Protein AF-U6DN35-F1 (afdb_monomer_lite)

Sequence (230 aa):
GGARPASRRTLPAIRAGEYEALPEKLKQAEWAPDFGPSSFVPSWGATVTGARKFLIAFNINLLSTKEQAHRIALNIREQGRGKDKPGRLKKVQGIGWYLDEKNVAQVSTNLLDFEVTALHTVYEEACREAQELSLPVVGSQLVGLVPLKALLDAAAFYCEKENLFLLEEEHRVRLVVSRLGLDSLSPFNPKERIIEYLVPEGGPGQSLADKPLRAFVREVGARSAAPRRS

Organism: Neovison vison (NCBI:txid452646)

Secondary structure (DSSP, 8-state):
--PPPGGGS-HHHHTTTTTTTHHHHTTSGGG--SSS-S---TTT--------PPPEEEEEEESS-HHHHHHHHHHHSTTTTBTTB--S-TTEEEEEEEEGGGTEEEEEEEES-TTTS-HHHHHHHHHHHHHHTTPPEEEEEEES-B-HHHHHHHHHHHHHHTT----SHHHHHHHHHHHHTTTSSS---HHHHBHHHHS-S--SS--GGGS-HHHHHHHHHTT-------

pLDDT: mean 85.94, std 13.95, range [31.55, 97.62]

Radius of gyration: 23.51 Å; chains: 1; bounding box: 69×40×63 Å

Structure (mmCIF, N/CA/C/O backbone):
data_AF-U6DN35-F1
#
_entry.id   AF-U6DN35-F1
#
loop_
_atom_site.group_PDB
_atom_site.id
_atom_site.type_symbol
_atom_site.label_atom_id
_atom_site.label_alt_id
_atom_site.label_comp_id
_atom_site.label_asym_id
_atom_site.label_entity_id
_atom_site.label_seq_id
_atom_site.pdbx_PDB_ins_code
_atom_site.Cartn_x
_atom_site.Cartn_y
_atom_site.Cartn_z
_atom_site.occupancy
_atom_site.B_iso_or_equiv
_atom_site.auth_seq_id
_atom_site.auth_comp_id
_atom_site.auth_asym_id
_atom_site.auth_atom_id
_atom_site.pdbx_PDB_model_num
ATOM 1 N N . GLY A 1 1 ? 20.019 -19.714 -24.680 1.00 31.55 1 GLY A N 1
ATOM 2 C CA . GLY A 1 1 ? 19.253 -20.345 -23.59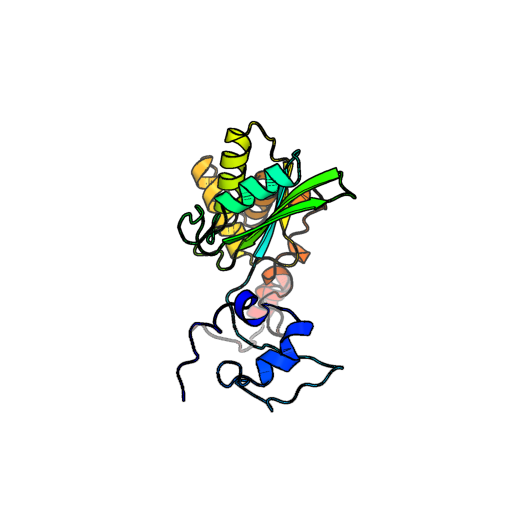3 1.00 31.55 1 GLY A CA 1
ATOM 3 C C . GLY A 1 1 ? 20.165 -20.503 -22.403 1.00 31.55 1 GLY A C 1
ATOM 4 O O . GLY A 1 1 ? 21.149 -21.211 -22.513 1.00 31.55 1 GLY A O 1
ATOM 5 N N . GLY A 1 2 ? 19.888 -19.796 -21.314 1.00 34.91 2 GLY A N 1
ATOM 6 C CA . GLY A 1 2 ? 20.629 -19.900 -20.061 1.00 34.91 2 GLY A CA 1
ATOM 7 C C . GLY A 1 2 ? 19.721 -19.396 -18.951 1.00 34.91 2 GLY A C 1
ATOM 8 O O . GLY A 1 2 ? 19.137 -18.320 -19.081 1.00 34.91 2 GLY A O 1
ATOM 9 N N . ALA A 1 3 ? 19.513 -20.205 -17.915 1.00 40.81 3 ALA A N 1
ATOM 10 C CA . ALA A 1 3 ? 18.733 -19.793 -16.758 1.00 40.81 3 ALA A CA 1
ATOM 11 C C . ALA A 1 3 ? 19.423 -18.580 -16.117 1.00 40.81 3 ALA A C 1
ATOM 13 O O . ALA A 1 3 ? 20.572 -18.673 -15.687 1.00 40.81 3 ALA A O 1
ATOM 14 N N . ARG A 1 4 ? 18.740 -17.429 -16.104 1.00 60.78 4 ARG A N 1
ATOM 15 C CA . ARG A 1 4 ? 19.282 -16.195 -15.523 1.00 60.78 4 ARG A CA 1
ATOM 16 C C . ARG A 1 4 ? 19.531 -16.409 -14.026 1.00 60.78 4 ARG A C 1
ATOM 18 O O . ARG A 1 4 ? 18.657 -16.969 -13.355 1.00 60.78 4 ARG A O 1
ATOM 25 N N . PRO A 1 5 ? 20.678 -15.966 -13.488 1.00 64.44 5 PRO A N 1
ATOM 26 C CA . PRO A 1 5 ? 20.998 -16.172 -12.084 1.00 64.44 5 PRO A CA 1
ATOM 27 C C . PRO A 1 5 ? 19.949 -15.503 -11.188 1.00 64.44 5 PRO A C 1
ATOM 29 O O . PRO A 1 5 ? 19.482 -14.393 -11.458 1.00 64.44 5 PRO A O 1
ATOM 32 N N . ALA A 1 6 ? 19.571 -16.181 -10.098 1.00 64.06 6 ALA A N 1
ATOM 33 C CA . ALA A 1 6 ? 18.541 -15.707 -9.168 1.00 64.06 6 ALA A CA 1
ATOM 34 C C . ALA A 1 6 ? 18.864 -14.323 -8.566 1.00 64.06 6 ALA A C 1
ATOM 36 O O . ALA A 1 6 ? 17.947 -13.587 -8.200 1.00 64.06 6 ALA A O 1
ATOM 37 N N . SER A 1 7 ? 20.147 -13.944 -8.537 1.00 64.75 7 SER A N 1
ATOM 38 C CA . SER A 1 7 ? 20.648 -12.636 -8.098 1.00 64.75 7 SER A CA 1
ATOM 39 C C . SER A 1 7 ? 20.154 -11.454 -8.943 1.00 64.75 7 SER A C 1
ATOM 41 O O . SER A 1 7 ? 20.152 -10.329 -8.450 1.00 64.75 7 SER A O 1
ATOM 43 N N . ARG A 1 8 ? 19.671 -11.683 -10.175 1.00 68.62 8 ARG A N 1
ATOM 44 C CA . ARG A 1 8 ? 19.142 -10.638 -11.077 1.00 68.62 8 ARG A CA 1
ATOM 45 C C . ARG A 1 8 ? 17.612 -10.541 -11.090 1.00 68.62 8 ARG A C 1
ATOM 47 O O . ARG A 1 8 ? 17.039 -9.869 -11.940 1.00 68.62 8 ARG A O 1
ATOM 54 N N . ARG A 1 9 ? 16.915 -11.211 -10.163 1.00 69.50 9 ARG A N 1
ATOM 55 C CA . ARG A 1 9 ? 15.442 -11.141 -10.078 1.00 69.50 9 ARG A CA 1
ATOM 56 C C . ARG A 1 9 ? 14.923 -9.861 -9.430 1.00 69.50 9 ARG A C 1
ATOM 58 O O . ARG A 1 9 ? 13.793 -9.467 -9.706 1.00 69.50 9 ARG A O 1
ATOM 65 N N . THR A 1 10 ? 15.69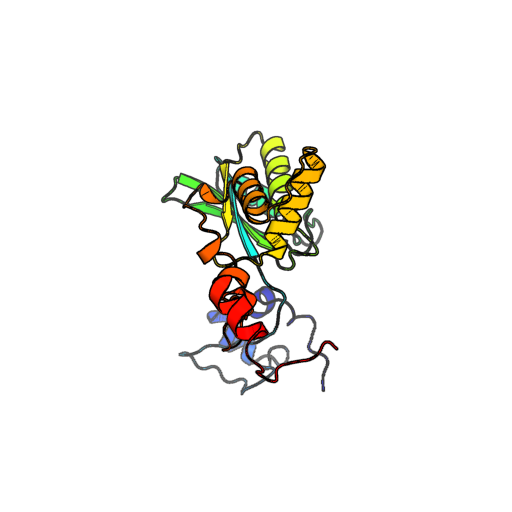8 -9.227 -8.553 1.00 68.88 10 THR A N 1
ATOM 66 C CA . THR A 1 10 ? 15.249 -8.054 -7.796 1.00 68.88 10 THR A CA 1
ATOM 67 C C . THR A 1 10 ? 15.993 -6.804 -8.246 1.00 68.88 10 THR A C 1
ATOM 69 O O . THR A 1 10 ? 17.221 -6.741 -8.233 1.00 68.88 10 THR A O 1
ATOM 72 N N . LEU A 1 11 ? 15.236 -5.769 -8.617 1.00 75.00 11 LEU A N 1
ATOM 73 C CA . LEU A 1 11 ? 15.806 -4.493 -9.047 1.00 75.00 11 LEU A CA 1
ATOM 74 C C . LEU A 1 11 ? 16.727 -3.857 -7.982 1.00 75.00 11 LEU A C 1
ATOM 76 O O . LEU A 1 11 ? 17.785 -3.365 -8.367 1.00 75.00 11 LEU A O 1
ATOM 80 N N . PRO A 1 12 ? 16.419 -3.915 -6.666 1.00 75.31 12 PRO A N 1
ATOM 81 C CA . PRO A 1 12 ? 17.347 -3.441 -5.639 1.00 75.31 12 PRO A CA 1
ATOM 82 C C . PRO A 1 12 ? 18.696 -4.171 -5.627 1.00 75.31 12 PRO A C 1
ATOM 84 O O . PRO A 1 12 ? 19.716 -3.533 -5.398 1.00 75.31 12 PRO A O 1
ATOM 87 N N . ALA A 1 13 ? 18.732 -5.480 -5.911 1.00 77.06 13 ALA A N 1
ATOM 88 C CA . ALA A 1 13 ? 19.995 -6.217 -5.976 1.00 77.06 13 ALA A CA 1
ATOM 89 C C . ALA A 1 13 ? 20.843 -5.767 -7.174 1.00 77.06 13 ALA A C 1
ATOM 91 O O . ALA A 1 13 ? 22.052 -5.586 -7.043 1.00 77.06 13 ALA A O 1
ATOM 92 N N . ILE A 1 14 ? 20.208 -5.508 -8.322 1.00 77.69 14 ILE A N 1
ATOM 93 C CA . ILE A 1 14 ? 20.898 -4.996 -9.515 1.00 77.69 14 ILE A CA 1
ATOM 94 C C . ILE A 1 14 ? 21.432 -3.576 -9.266 1.00 77.69 14 ILE A C 1
ATOM 96 O O . ILE A 1 14 ? 22.582 -3.284 -9.598 1.00 77.69 14 ILE A O 1
ATOM 100 N N . ARG A 1 15 ? 20.626 -2.719 -8.623 1.00 81.50 15 ARG A N 1
ATOM 101 C CA . ARG A 1 15 ? 20.937 -1.306 -8.332 1.00 81.50 15 ARG A CA 1
ATOM 102 C C . ARG A 1 15 ? 21.866 -1.084 -7.135 1.00 81.50 15 ARG A C 1
ATOM 104 O O . ARG A 1 15 ? 22.181 0.062 -6.834 1.00 81.50 15 ARG A O 1
ATOM 111 N N . ALA A 1 16 ? 22.301 -2.135 -6.442 1.00 77.44 16 ALA A N 1
ATOM 112 C CA . ALA A 1 16 ? 23.188 -1.989 -5.293 1.00 77.44 16 ALA A CA 1
ATOM 113 C C . ALA A 1 16 ? 24.504 -1.296 -5.697 1.00 77.44 16 ALA A C 1
ATOM 115 O O . ALA A 1 16 ? 25.206 -1.790 -6.588 1.00 77.44 16 ALA A O 1
ATOM 116 N N . GLY A 1 17 ? 24.807 -0.175 -5.033 1.00 74.50 17 GLY A N 1
ATOM 117 C CA . GLY A 1 17 ? 25.965 0.681 -5.315 1.00 74.50 17 GLY A CA 1
ATOM 118 C C . GLY A 1 17 ? 25.755 1.730 -6.416 1.00 74.50 17 GLY A C 1
ATOM 119 O O . GLY A 1 17 ? 26.715 2.398 -6.778 1.00 74.50 17 GLY A O 1
ATOM 120 N N . GLU A 1 18 ? 24.529 1.854 -6.937 1.00 84.12 18 GLU A N 1
ATOM 121 C CA . GLU A 1 18 ? 24.097 2.857 -7.922 1.00 84.12 18 GLU A CA 1
ATOM 122 C C . GLU A 1 18 ? 25.080 3.062 -9.092 1.00 84.12 18 GLU A C 1
ATOM 124 O O . GLU A 1 18 ? 25.538 2.077 -9.676 1.00 84.12 18 GLU A O 1
ATOM 129 N N . TYR A 1 19 ? 25.331 4.306 -9.506 1.00 80.12 19 TYR A N 1
ATOM 130 C CA . TYR A 1 19 ? 26.162 4.635 -10.666 1.00 80.12 19 TYR A CA 1
ATOM 131 C C . TYR A 1 19 ? 27.650 4.396 -10.374 1.00 80.12 19 TYR A C 1
ATOM 133 O O . TYR A 1 19 ? 28.389 3.894 -11.221 1.00 80.12 19 TYR A O 1
ATOM 141 N N . GLU A 1 20 ? 28.070 4.692 -9.148 1.00 83.50 20 GLU A N 1
ATOM 142 C CA . GLU A 1 20 ? 29.450 4.664 -8.675 1.00 83.50 20 GLU A CA 1
ATOM 143 C C . GLU A 1 20 ? 30.037 3.251 -8.686 1.00 83.50 20 GLU A C 1
ATOM 145 O O . GLU A 1 20 ? 31.230 3.075 -8.922 1.00 83.50 20 GLU A O 1
ATOM 150 N N . ALA A 1 21 ? 29.205 2.230 -8.470 1.00 83.06 21 ALA A N 1
ATOM 151 C CA . ALA A 1 21 ? 29.649 0.842 -8.494 1.00 83.06 21 ALA A CA 1
ATOM 152 C C . ALA A 1 21 ? 29.722 0.240 -9.909 1.00 83.06 21 ALA A C 1
ATOM 154 O O . ALA A 1 21 ? 30.287 -0.843 -10.073 1.00 83.06 21 ALA A O 1
ATOM 155 N N . LEU A 1 22 ? 29.175 0.895 -10.942 1.00 81.62 22 LEU A N 1
ATOM 156 C CA . LEU A 1 22 ? 29.130 0.343 -12.305 1.00 81.62 22 LEU A CA 1
ATOM 157 C C . LEU A 1 22 ? 30.511 0.060 -12.924 1.00 81.62 22 LEU A C 1
ATOM 159 O O . LEU A 1 22 ? 30.651 -1.017 -13.511 1.00 81.62 22 LEU A O 1
ATOM 163 N N . PRO A 1 23 ? 31.534 0.934 -12.803 1.00 84.94 23 PRO A N 1
ATOM 164 C CA . PRO A 1 23 ? 32.843 0.690 -13.412 1.00 84.94 23 PRO A CA 1
ATOM 165 C C . PRO A 1 23 ? 33.528 -0.578 -12.897 1.00 84.94 23 PRO A C 1
ATOM 167 O O . PRO A 1 23 ? 34.171 -1.283 -13.671 1.00 84.94 23 PRO A O 1
ATOM 170 N N . GLU A 1 24 ? 33.377 -0.882 -11.605 1.00 85.12 24 GLU A N 1
ATOM 171 C CA . GLU A 1 24 ? 33.960 -2.080 -10.992 1.00 85.12 24 GLU A CA 1
ATOM 172 C C . GLU A 1 24 ? 33.087 -3.317 -11.213 1.00 85.12 24 GLU A C 1
ATOM 174 O O . GLU A 1 24 ? 33.607 -4.383 -11.544 1.00 85.12 24 GLU A O 1
ATOM 179 N N . LYS A 1 25 ? 31.756 -3.180 -11.130 1.00 83.88 25 LYS A N 1
ATOM 180 C CA . LYS A 1 25 ? 30.830 -4.292 -11.390 1.00 83.88 25 LYS A CA 1
ATOM 181 C C . LYS A 1 25 ? 30.977 -4.809 -12.820 1.00 83.88 25 LYS A C 1
ATOM 183 O O . LYS A 1 25 ? 31.092 -6.010 -13.010 1.00 83.88 25 LYS A O 1
ATOM 188 N N . LEU A 1 26 ? 31.066 -3.940 -13.830 1.00 84.69 26 LEU A N 1
ATOM 189 C CA . LEU A 1 26 ? 31.164 -4.369 -15.236 1.00 84.69 26 LEU A CA 1
ATOM 190 C C . LEU A 1 26 ? 32.456 -5.138 -15.579 1.00 84.69 26 LEU A C 1
ATOM 192 O O . LEU A 1 26 ? 32.488 -5.830 -16.596 1.00 84.69 26 LEU A O 1
ATOM 196 N N . LYS A 1 27 ? 33.497 -5.067 -14.735 1.00 85.12 27 LYS A N 1
ATOM 197 C CA . LYS A 1 27 ? 34.732 -5.861 -14.883 1.00 85.12 27 LYS A CA 1
ATOM 198 C C . LYS A 1 27 ? 34.583 -7.302 -14.381 1.00 85.12 27 LYS A C 1
ATOM 200 O O . LYS A 1 27 ? 35.408 -8.151 -14.708 1.00 85.12 27 LYS A O 1
ATOM 205 N N . GLN A 1 28 ? 33.565 -7.586 -13.569 1.00 84.56 28 GLN A N 1
ATOM 206 C CA . GLN A 1 28 ? 33.357 -8.892 -12.948 1.00 84.56 28 GLN A CA 1
ATOM 207 C C . GLN A 1 28 ? 32.500 -9.791 -13.848 1.00 84.56 28 GLN A C 1
ATOM 209 O O . GLN A 1 28 ? 31.422 -9.398 -14.294 1.00 84.56 28 GLN A O 1
ATOM 214 N N . ALA A 1 29 ? 32.934 -11.038 -14.069 1.00 81.88 29 ALA A N 1
ATOM 215 C CA . ALA A 1 29 ? 32.218 -11.996 -14.921 1.00 81.88 29 ALA A CA 1
ATOM 216 C C . ALA A 1 29 ? 30.775 -12.271 -14.444 1.00 81.88 29 ALA A C 1
ATOM 218 O O . ALA A 1 29 ? 29.876 -12.476 -15.256 1.00 81.88 29 ALA A O 1
ATOM 219 N N . GLU A 1 30 ? 30.529 -12.211 -13.132 1.00 82.25 30 GLU A N 1
ATOM 220 C CA . GLU A 1 30 ? 29.194 -12.371 -12.533 1.00 82.25 30 GLU A CA 1
ATOM 221 C C . GLU A 1 30 ? 28.214 -11.225 -12.864 1.00 82.25 30 GLU A C 1
ATOM 223 O O . GLU A 1 30 ? 26.992 -11.414 -12.854 1.00 82.25 30 GLU A O 1
ATOM 228 N N . TRP A 1 31 ? 28.732 -10.050 -13.223 1.00 81.12 31 TRP A N 1
ATOM 229 C CA . TRP A 1 31 ? 27.971 -8.844 -13.562 1.00 81.12 31 TRP A CA 1
ATOM 230 C C . TRP A 1 31 ? 27.993 -8.523 -15.059 1.00 81.12 31 TRP A C 1
ATOM 232 O O . TRP A 1 31 ? 27.475 -7.483 -15.464 1.00 81.12 31 TRP A O 1
ATOM 242 N N . ALA A 1 32 ? 28.511 -9.434 -15.892 1.00 84.00 32 ALA A N 1
ATOM 243 C CA . ALA A 1 32 ? 28.454 -9.309 -17.344 1.00 84.00 32 ALA A CA 1
ATOM 244 C C . ALA A 1 32 ? 27.001 -9.047 -17.807 1.00 84.00 32 ALA A C 1
ATOM 246 O O . ALA A 1 32 ? 26.105 -9.819 -17.430 1.00 84.00 32 ALA A O 1
ATOM 247 N N . PRO A 1 33 ? 26.724 -7.974 -18.571 1.00 84.94 33 PRO A N 1
ATOM 248 C CA . PRO A 1 33 ? 25.368 -7.643 -19.002 1.00 84.94 33 PRO A CA 1
ATOM 249 C C . PRO A 1 33 ? 24.707 -8.794 -19.765 1.00 84.94 33 PRO A C 1
ATOM 251 O O . PRO A 1 33 ? 25.355 -9.480 -20.549 1.00 84.94 33 PRO A O 1
ATOM 254 N N . ASP A 1 34 ? 23.401 -8.997 -19.564 1.00 83.94 34 ASP A N 1
ATOM 255 C CA . ASP A 1 34 ? 22.640 -9.970 -20.366 1.00 83.94 34 ASP A CA 1
ATOM 256 C C . ASP A 1 34 ? 22.564 -9.548 -21.847 1.00 83.94 34 ASP A C 1
ATOM 258 O O . ASP A 1 34 ? 22.459 -10.393 -22.733 1.00 83.94 34 ASP A O 1
ATOM 262 N N . PHE A 1 35 ? 22.621 -8.236 -22.104 1.00 83.81 35 PHE A N 1
ATOM 263 C CA . PHE A 1 35 ? 22.661 -7.629 -23.430 1.00 83.81 35 PHE A CA 1
ATOM 264 C C . PHE A 1 35 ? 23.583 -6.409 -23.430 1.00 83.81 35 PHE A C 1
ATOM 266 O O . PHE A 1 35 ? 23.616 -5.650 -22.462 1.00 83.81 35 PHE A O 1
ATOM 273 N N . GLY A 1 36 ? 24.260 -6.193 -24.558 1.00 85.62 36 GLY A N 1
ATOM 274 C CA . GLY A 1 36 ? 25.191 -5.083 -24.748 1.00 85.62 36 GLY A CA 1
ATOM 275 C C . GLY A 1 36 ? 26.615 -5.379 -24.255 1.00 85.62 36 GLY A C 1
ATOM 276 O O . GLY A 1 36 ? 26.856 -6.401 -23.610 1.00 85.62 36 GLY A O 1
ATOM 277 N N . PRO A 1 37 ? 27.581 -4.511 -24.600 1.00 86.38 37 PRO A N 1
ATOM 278 C CA . PRO A 1 37 ? 28.970 -4.663 -24.181 1.00 86.38 37 PRO A CA 1
ATOM 279 C C . PRO A 1 37 ? 29.141 -4.382 -22.682 1.00 86.38 37 PRO A C 1
ATOM 281 O O . PRO A 1 37 ? 28.460 -3.531 -22.114 1.00 86.38 37 PRO A O 1
ATOM 284 N N . SER A 1 38 ? 30.125 -5.021 -22.046 1.00 85.88 38 SER A N 1
ATOM 285 C CA . SER A 1 38 ? 30.541 -4.740 -20.661 1.00 85.88 38 SER A CA 1
ATOM 286 C C . SER A 1 38 ? 31.404 -3.471 -20.536 1.00 85.88 38 SER A C 1
ATOM 288 O O . SER A 1 38 ? 32.293 -3.391 -19.691 1.00 85.88 38 SER A O 1
ATOM 290 N N . SER A 1 39 ? 31.182 -2.483 -21.406 1.00 85.62 39 SER A N 1
ATOM 291 C CA . SER A 1 39 ? 31.905 -1.211 -21.418 1.00 85.62 39 SER A CA 1
ATOM 292 C C . SER A 1 39 ? 31.137 -0.155 -20.635 1.00 85.62 39 SER A C 1
ATOM 294 O O . SER A 1 39 ? 29.958 0.080 -20.900 1.00 85.62 39 SER A O 1
ATOM 296 N N . PHE A 1 40 ? 31.811 0.527 -19.716 1.00 86.50 40 PHE A N 1
ATOM 297 C CA . PHE A 1 40 ? 31.220 1.639 -18.985 1.00 86.50 40 PHE A CA 1
ATOM 298 C C . PHE A 1 40 ? 31.176 2.911 -19.842 1.00 86.50 40 PHE A C 1
ATOM 300 O O . PHE A 1 40 ? 32.197 3.333 -20.385 1.00 86.50 40 PHE A O 1
ATOM 307 N N . VAL A 1 41 ? 30.001 3.539 -19.924 1.00 88.69 41 VAL A N 1
ATOM 308 C CA . VAL A 1 41 ? 29.798 4.836 -20.583 1.00 88.69 41 VAL A CA 1
ATOM 309 C C . VAL A 1 41 ? 29.416 5.861 -19.510 1.00 88.69 41 VAL A C 1
ATOM 311 O O . VAL A 1 41 ? 28.291 5.794 -19.008 1.00 88.69 41 VAL A O 1
ATOM 314 N N . PRO A 1 42 ? 30.302 6.815 -19.152 1.00 85.19 42 PRO A N 1
ATOM 315 C CA . PRO A 1 42 ? 30.060 7.741 -18.041 1.00 85.19 42 PRO A CA 1
ATOM 316 C C . PRO A 1 42 ? 28.776 8.571 -18.179 1.00 85.19 42 PRO A C 1
ATOM 318 O O . PRO A 1 42 ? 28.082 8.831 -17.208 1.00 85.19 42 PRO A O 1
ATOM 321 N N . SER A 1 43 ? 28.402 8.961 -19.397 1.00 88.25 43 SER A N 1
ATOM 322 C CA . SER A 1 43 ? 27.182 9.745 -19.623 1.00 88.25 43 SER A CA 1
ATOM 323 C C . SER A 1 43 ? 25.877 8.942 -19.510 1.00 88.25 43 SER A C 1
ATOM 325 O O . SER A 1 43 ? 24.813 9.553 -19.482 1.00 88.25 43 SER A O 1
ATOM 327 N N . TRP A 1 44 ? 25.929 7.603 -19.469 1.00 83.38 44 TRP A N 1
ATOM 328 C CA . TRP A 1 44 ? 24.744 6.735 -19.582 1.00 83.38 44 TRP A CA 1
ATOM 329 C C . TRP A 1 44 ? 24.575 5.751 -18.417 1.00 83.38 44 TRP A C 1
ATOM 331 O O . TRP A 1 44 ? 23.453 5.444 -18.015 1.00 83.38 44 TRP A O 1
ATOM 341 N N . GLY A 1 45 ? 25.674 5.226 -17.870 1.00 86.62 45 GLY A N 1
ATOM 342 C CA . GLY A 1 45 ? 25.627 4.158 -16.874 1.00 86.62 45 GLY A CA 1
ATOM 343 C C . GLY A 1 45 ? 25.124 2.841 -17.474 1.00 86.62 45 GLY A C 1
ATOM 344 O O . GLY A 1 45 ? 25.692 2.340 -18.443 1.00 86.62 45 GLY A O 1
ATOM 345 N N . ALA A 1 46 ? 24.072 2.261 -16.891 1.00 83.81 46 ALA A N 1
ATOM 346 C CA . ALA A 1 46 ? 23.490 0.992 -17.326 1.00 83.81 46 ALA A CA 1
ATOM 347 C C . ALA A 1 46 ? 21.957 1.046 -17.332 1.00 83.81 46 ALA A C 1
ATOM 349 O O . ALA A 1 46 ? 21.335 1.666 -16.469 1.00 83.81 46 ALA A O 1
ATOM 350 N N . THR A 1 47 ? 21.338 0.345 -18.283 1.00 83.75 47 THR A N 1
ATOM 351 C CA . THR A 1 47 ? 19.878 0.263 -18.416 1.00 83.75 47 THR A CA 1
ATOM 352 C C . THR A 1 47 ? 19.391 -1.141 -18.073 1.00 83.75 47 THR A C 1
ATOM 354 O O . THR A 1 47 ? 19.940 -2.131 -18.548 1.00 83.75 47 THR A O 1
ATOM 357 N N . VAL A 1 48 ? 18.331 -1.232 -17.267 1.00 82.12 48 VAL A N 1
ATOM 358 C CA . VAL A 1 48 ? 17.693 -2.502 -16.893 1.00 82.12 48 VAL A CA 1
ATOM 359 C C . VAL A 1 48 ? 16.307 -2.564 -17.520 1.00 82.12 48 VAL A C 1
ATOM 361 O O . VAL A 1 48 ? 15.486 -1.677 -17.295 1.00 82.12 48 VAL A O 1
ATOM 364 N N . THR A 1 49 ? 16.028 -3.628 -18.272 1.00 79.19 49 THR A N 1
ATOM 365 C CA . THR A 1 49 ? 14.700 -3.921 -18.826 1.00 79.19 49 THR A CA 1
ATOM 366 C C . THR A 1 49 ? 14.157 -5.224 -18.242 1.00 79.19 49 THR A C 1
ATOM 368 O O . THR A 1 49 ? 14.905 -6.145 -17.911 1.00 79.19 49 THR A O 1
ATOM 371 N N . GLY A 1 50 ? 12.837 -5.313 -18.078 1.00 76.00 50 GLY A N 1
ATOM 372 C CA . GLY A 1 50 ? 12.189 -6.508 -17.549 1.00 76.00 50 GLY A CA 1
ATOM 373 C C . GLY A 1 50 ? 10.671 -6.377 -17.500 1.00 76.00 50 GLY A C 1
ATOM 374 O O . GLY A 1 50 ? 10.133 -5.276 -17.570 1.00 76.00 50 GLY A O 1
ATOM 375 N N . ALA A 1 51 ? 9.992 -7.513 -17.358 1.00 75.06 51 ALA A N 1
ATOM 376 C CA . ALA A 1 51 ? 8.562 -7.575 -17.088 1.00 75.06 51 ALA A CA 1
ATOM 377 C C . ALA A 1 51 ? 8.341 -7.895 -15.606 1.00 75.06 51 ALA A C 1
ATOM 379 O O . ALA A 1 51 ? 9.028 -8.746 -15.035 1.00 75.06 51 ALA A O 1
ATOM 380 N N . ARG A 1 52 ? 7.385 -7.213 -14.980 1.00 78.00 52 ARG A N 1
ATOM 381 C CA . ARG A 1 52 ? 6.973 -7.452 -13.594 1.00 78.00 52 ARG A CA 1
ATOM 382 C C . ARG A 1 52 ? 5.461 -7.318 -13.475 1.00 78.00 52 ARG A C 1
ATOM 384 O O . ARG A 1 52 ? 4.840 -6.676 -14.319 1.00 78.00 52 ARG A O 1
ATOM 391 N N . LYS A 1 53 ? 4.894 -7.890 -12.411 1.00 81.06 53 LYS A N 1
ATOM 392 C CA . LYS A 1 53 ? 3.519 -7.581 -12.010 1.00 81.06 53 LYS A CA 1
ATOM 393 C C . LYS A 1 53 ? 3.376 -6.089 -11.695 1.00 81.06 53 LYS A C 1
ATOM 395 O O . LYS A 1 53 ? 4.367 -5.403 -11.420 1.00 81.06 53 LYS A O 1
ATOM 400 N N . PHE A 1 54 ? 2.139 -5.604 -11.765 1.00 85.88 54 PHE A N 1
ATOM 401 C CA . PHE A 1 54 ? 1.827 -4.214 -11.472 1.00 85.88 54 PHE A CA 1
ATOM 402 C C . PHE A 1 54 ? 2.225 -3.877 -10.031 1.00 85.88 54 PHE A C 1
ATOM 404 O O . PHE A 1 54 ? 1.847 -4.583 -9.098 1.00 85.88 54 PHE A O 1
ATOM 411 N N . LEU A 1 55 ? 3.009 -2.812 -9.866 1.00 90.56 55 LEU A N 1
ATOM 412 C CA . LEU A 1 55 ? 3.471 -2.345 -8.564 1.00 90.56 55 LEU A CA 1
ATOM 413 C C . LEU A 1 55 ? 2.599 -1.176 -8.128 1.00 90.56 55 LEU A C 1
ATOM 415 O O . LEU A 1 55 ? 2.479 -0.205 -8.871 1.00 90.56 55 LEU A O 1
ATOM 419 N N . ILE A 1 56 ? 2.054 -1.249 -6.915 1.00 94.38 56 ILE A N 1
ATOM 420 C CA . ILE A 1 56 ? 1.270 -0.159 -6.328 1.00 94.38 56 ILE A CA 1
ATOM 421 C C . ILE A 1 56 ? 2.106 0.521 -5.246 1.00 94.38 56 ILE A C 1
ATOM 423 O O . ILE A 1 56 ? 2.521 -0.129 -4.284 1.00 94.38 56 ILE A O 1
ATOM 427 N N . ALA A 1 57 ? 2.358 1.818 -5.411 1.00 95.75 57 ALA A N 1
ATOM 428 C CA . ALA A 1 57 ? 3.011 2.641 -4.402 1.00 95.75 57 ALA A CA 1
ATOM 429 C C . ALA A 1 57 ? 1.948 3.213 -3.454 1.00 95.75 57 ALA A C 1
ATOM 431 O O . ALA A 1 57 ? 1.055 3.952 -3.874 1.00 95.75 57 ALA A O 1
ATOM 432 N N . PHE A 1 58 ? 2.034 2.839 -2.182 1.00 96.75 58 PHE A N 1
ATOM 433 C CA . PHE A 1 58 ? 1.028 3.114 -1.166 1.00 96.75 58 PHE A CA 1
ATOM 434 C C . PHE A 1 58 ? 1.690 3.651 0.104 1.00 96.75 58 PHE A C 1
ATOM 436 O O . PHE A 1 58 ? 2.461 2.952 0.764 1.00 96.75 58 PHE A O 1
ATOM 443 N N . ASN A 1 59 ? 1.402 4.906 0.436 1.00 96.75 59 ASN A N 1
ATOM 444 C CA . ASN A 1 59 ? 1.948 5.591 1.601 1.00 96.75 59 ASN A CA 1
ATOM 445 C C . ASN A 1 59 ? 0.873 5.709 2.678 1.00 96.75 59 ASN A C 1
ATOM 447 O O . ASN A 1 59 ? -0.225 6.170 2.394 1.00 96.75 59 ASN A O 1
ATOM 451 N N . ILE A 1 60 ? 1.191 5.332 3.911 1.00 97.62 60 ILE A N 1
ATOM 452 C CA . ILE A 1 60 ? 0.265 5.397 5.047 1.00 97.62 60 ILE A CA 1
ATOM 453 C C . ILE A 1 60 ? 0.723 6.523 5.961 1.00 97.62 60 ILE A C 1
ATOM 455 O O . ILE A 1 60 ? 1.893 6.557 6.349 1.00 97.62 60 ILE A O 1
ATOM 459 N N . ASN A 1 61 ? -0.180 7.444 6.283 1.00 97.19 61 ASN A N 1
ATOM 460 C CA . ASN A 1 61 ? 0.141 8.651 7.033 1.00 97.19 61 ASN A CA 1
ATOM 461 C C . ASN A 1 61 ? 0.014 8.402 8.533 1.00 97.19 61 ASN A C 1
ATOM 463 O O . ASN A 1 61 ? -0.987 7.862 9.001 1.00 97.19 61 ASN A O 1
ATOM 467 N N . LEU A 1 62 ? 1.006 8.851 9.291 1.00 96.44 62 LEU A N 1
ATOM 468 C CA . LEU A 1 62 ? 1.074 8.723 10.740 1.00 96.44 62 LEU A CA 1
ATOM 469 C C . LEU A 1 62 ? 1.401 10.082 11.356 1.00 96.44 62 LEU A C 1
ATOM 471 O O . LEU A 1 62 ? 2.339 10.754 10.918 1.00 96.44 62 LEU A O 1
ATOM 475 N N . LEU A 1 63 ? 0.695 10.460 12.425 1.00 95.38 63 LEU A N 1
ATOM 476 C CA . LEU A 1 63 ? 1.170 11.546 13.292 1.00 95.38 63 LEU A CA 1
ATOM 477 C C . LEU A 1 63 ? 2.187 10.957 14.271 1.00 95.38 63 LEU A C 1
ATOM 479 O O . LEU A 1 63 ? 1.875 10.616 15.410 1.00 95.38 63 LEU A O 1
ATOM 483 N N . SER A 1 64 ? 3.402 10.758 13.774 1.00 94.62 64 SER A N 1
ATOM 484 C CA . SER A 1 64 ? 4.505 10.141 14.506 1.00 94.62 64 SER A CA 1
ATOM 485 C C . SER A 1 64 ? 5.840 10.735 14.069 1.00 94.62 64 SER A C 1
ATOM 487 O O . SER A 1 64 ? 5.897 11.566 13.164 1.00 94.62 64 SER A O 1
ATOM 489 N N . THR A 1 65 ? 6.941 10.272 14.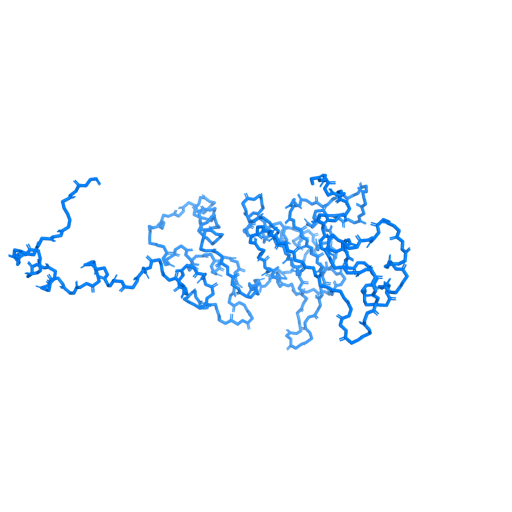659 1.00 95.94 65 THR A N 1
ATOM 490 C CA . THR A 1 65 ? 8.276 10.572 14.128 1.00 95.94 65 THR A CA 1
ATOM 491 C C . THR A 1 65 ? 8.627 9.663 12.948 1.00 95.94 65 THR A C 1
ATOM 493 O O . THR A 1 65 ? 7.998 8.619 12.718 1.00 95.94 65 THR A O 1
ATOM 496 N N . LYS A 1 66 ? 9.681 10.032 12.215 1.00 96.25 66 LYS A N 1
ATOM 497 C CA . LYS A 1 66 ? 10.265 9.220 11.140 1.00 96.25 66 LYS A CA 1
ATOM 498 C C . LYS A 1 66 ? 10.704 7.842 11.633 1.00 96.25 66 LYS A C 1
ATOM 500 O O . LYS A 1 66 ? 10.500 6.846 10.946 1.00 96.25 66 LYS A O 1
ATOM 505 N N . GLU A 1 67 ? 11.308 7.773 12.814 1.00 96.75 67 GLU A N 1
ATOM 506 C CA . GLU A 1 67 ? 11.854 6.550 13.408 1.00 96.75 67 GLU A CA 1
ATOM 507 C C . GLU A 1 67 ? 10.732 5.576 13.761 1.00 96.75 67 GLU A C 1
ATOM 509 O O . GLU A 1 67 ? 10.858 4.373 13.531 1.00 96.75 67 GLU A O 1
ATOM 514 N N . GLN A 1 68 ? 9.614 6.098 14.271 1.00 96.56 68 GLN A N 1
ATOM 515 C CA . GLN A 1 68 ? 8.418 5.317 14.574 1.00 96.56 68 GLN A CA 1
ATOM 516 C C . GLN A 1 68 ? 7.769 4.772 13.299 1.00 96.56 68 GLN A C 1
ATOM 518 O O . GLN A 1 68 ? 7.530 3.567 13.204 1.00 96.56 68 GLN A O 1
ATOM 523 N N . ALA A 1 69 ? 7.587 5.617 12.280 1.00 97.00 69 ALA A N 1
ATOM 524 C CA . ALA A 1 69 ? 7.105 5.171 10.974 1.00 97.00 69 ALA A CA 1
ATOM 525 C C . ALA A 1 69 ? 8.050 4.125 10.360 1.00 97.00 69 ALA A C 1
ATOM 527 O O . ALA A 1 69 ? 7.616 3.091 9.855 1.00 97.00 69 ALA A O 1
ATOM 528 N N . HIS A 1 70 ? 9.365 4.322 10.465 1.00 97.19 70 HIS A N 1
ATOM 529 C CA . HIS A 1 70 ? 10.340 3.366 9.947 1.00 97.19 70 HIS A CA 1
ATOM 530 C C . HIS A 1 70 ? 10.304 2.043 10.712 1.00 97.19 70 HIS A C 1
ATOM 532 O O . HIS A 1 70 ? 10.397 0.976 10.109 1.00 97.19 70 HIS A O 1
ATOM 538 N N . ARG A 1 71 ? 10.094 2.089 12.029 1.00 96.44 71 ARG A N 1
ATOM 539 C CA . ARG A 1 71 ? 9.867 0.906 12.863 1.00 96.44 71 ARG A CA 1
ATOM 540 C C . ARG A 1 71 ? 8.642 0.110 12.406 1.00 96.44 71 ARG A C 1
ATOM 542 O O . ARG A 1 71 ? 8.756 -1.112 12.337 1.00 96.44 71 ARG A O 1
ATOM 549 N N . ILE A 1 72 ? 7.535 0.769 12.067 1.00 96.75 72 ILE A N 1
ATOM 550 C CA . ILE A 1 72 ? 6.334 0.106 11.532 1.00 96.75 72 ILE A CA 1
ATOM 551 C C . ILE A 1 72 ? 6.631 -0.491 10.152 1.00 96.75 72 ILE A C 1
ATOM 553 O O . ILE A 1 72 ? 6.384 -1.674 9.925 1.00 96.75 72 ILE A O 1
ATOM 557 N N . ALA A 1 73 ? 7.268 0.276 9.259 1.00 96.88 73 ALA A N 1
ATOM 558 C CA . ALA A 1 73 ? 7.662 -0.191 7.928 1.00 96.88 73 ALA A CA 1
ATOM 559 C C . ALA A 1 73 ? 8.527 -1.465 7.984 1.00 96.88 73 ALA A C 1
ATOM 561 O O . ALA A 1 73 ? 8.336 -2.392 7.196 1.00 96.88 73 ALA A O 1
ATOM 562 N N . LEU A 1 74 ? 9.461 -1.527 8.939 1.00 96.31 74 LEU A N 1
ATOM 563 C CA . LEU A 1 74 ? 10.307 -2.692 9.192 1.00 96.31 74 LEU A CA 1
ATOM 564 C C . LEU A 1 74 ? 9.519 -3.920 9.654 1.00 96.31 74 LEU A C 1
ATOM 566 O O . LEU A 1 74 ? 9.940 -5.030 9.353 1.00 96.31 74 LEU A O 1
ATOM 570 N N . ASN A 1 75 ? 8.424 -3.744 10.390 1.00 95.88 75 ASN A N 1
ATOM 571 C CA . ASN A 1 75 ? 7.611 -4.854 10.886 1.00 95.88 75 ASN A CA 1
ATOM 572 C C . ASN A 1 75 ? 6.678 -5.406 9.799 1.00 95.88 75 ASN A C 1
ATOM 574 O O . ASN A 1 75 ? 6.464 -6.616 9.731 1.00 95.88 75 ASN A O 1
ATOM 578 N N . ILE A 1 76 ? 6.162 -4.546 8.916 1.00 96.12 76 ILE A N 1
ATOM 579 C CA . ILE A 1 76 ? 5.218 -4.967 7.873 1.00 96.12 76 ILE A CA 1
ATOM 580 C C . ILE A 1 76 ? 5.909 -5.494 6.609 1.00 96.12 76 ILE A C 1
ATOM 582 O O . ILE A 1 76 ? 5.402 -6.428 6.000 1.00 96.12 76 ILE A O 1
ATOM 586 N N . ARG A 1 77 ? 7.063 -4.944 6.201 1.00 95.56 77 ARG A N 1
ATOM 587 C CA . ARG A 1 77 ? 7.714 -5.311 4.928 1.00 95.56 77 ARG A CA 1
ATOM 588 C C . ARG A 1 77 ? 8.283 -6.731 4.952 1.00 95.56 77 ARG A C 1
ATOM 590 O O . ARG A 1 77 ? 8.849 -7.154 5.952 1.00 95.56 77 ARG A O 1
ATOM 597 N N . GLU A 1 78 ? 8.285 -7.417 3.813 1.00 94.88 78 GLU A N 1
ATOM 598 C CA . GLU A 1 78 ? 8.693 -8.826 3.700 1.00 94.88 78 GLU A CA 1
ATOM 599 C C . GLU A 1 78 ? 10.114 -9.087 4.225 1.00 94.88 78 GLU A C 1
ATOM 601 O O . GLU A 1 78 ? 10.346 -10.050 4.954 1.00 94.88 78 GLU A O 1
ATOM 606 N N . GLN A 1 79 ? 11.060 -8.197 3.905 1.00 91.06 79 GLN A N 1
ATOM 607 C CA . GLN A 1 79 ? 12.453 -8.294 4.362 1.00 91.06 79 GLN A CA 1
ATOM 608 C C . GLN A 1 79 ? 12.590 -8.172 5.888 1.00 91.06 79 GLN A C 1
ATOM 610 O O . GLN A 1 79 ? 13.591 -8.598 6.461 1.00 91.06 79 GLN A O 1
ATOM 615 N N . GLY A 1 80 ? 11.611 -7.554 6.543 1.00 93.19 80 GLY A N 1
ATOM 616 C CA . GLY A 1 80 ? 11.638 -7.316 7.970 1.00 93.19 80 GLY A CA 1
ATOM 617 C C . GLY A 1 80 ? 12.799 -6.427 8.420 1.00 93.19 80 GLY A C 1
ATOM 618 O O . GLY A 1 80 ? 13.220 -5.486 7.726 1.00 93.19 80 GLY A O 1
ATOM 619 N N . ARG A 1 81 ? 13.346 -6.772 9.590 1.00 92.94 81 ARG A N 1
ATOM 620 C CA . ARG A 1 81 ? 14.497 -6.110 10.236 1.00 92.94 81 ARG A CA 1
ATOM 621 C C . ARG A 1 81 ? 15.846 -6.731 9.871 1.00 92.94 81 ARG A C 1
ATOM 623 O O . ARG A 1 81 ? 16.877 -6.253 10.328 1.00 92.94 81 ARG A O 1
ATOM 630 N N . GLY A 1 82 ? 15.846 -7.792 9.072 1.00 87.75 82 GLY A N 1
ATOM 631 C CA . GLY A 1 82 ? 17.032 -8.564 8.720 1.00 87.75 82 GLY A CA 1
ATOM 632 C C . GLY A 1 82 ? 16.647 -9.971 8.275 1.00 87.75 82 GLY A C 1
ATOM 633 O O . GLY A 1 82 ? 15.486 -10.358 8.379 1.00 87.75 82 GLY A O 1
ATOM 634 N N . LYS A 1 83 ? 17.626 -10.749 7.797 1.00 85.38 83 LYS A N 1
ATOM 635 C CA . LYS A 1 83 ? 17.386 -12.092 7.236 1.00 85.38 83 LYS A CA 1
ATOM 636 C C . LYS A 1 83 ? 16.685 -13.043 8.217 1.00 85.38 83 LYS A C 1
ATOM 638 O O . LYS A 1 83 ? 15.838 -13.816 7.789 1.00 85.38 83 LYS A O 1
ATOM 643 N N . ASP A 1 84 ? 16.981 -12.921 9.510 1.00 89.81 84 ASP A N 1
ATOM 644 C CA . ASP A 1 84 ? 16.455 -13.813 10.555 1.00 89.81 84 ASP A CA 1
ATOM 645 C C . ASP A 1 84 ? 15.145 -13.317 11.186 1.00 89.81 84 ASP A C 1
ATOM 647 O O . ASP A 1 84 ? 14.552 -13.995 12.022 1.00 89.81 84 ASP A O 1
ATOM 651 N N . LYS A 1 85 ? 14.692 -12.111 10.821 1.00 92.50 85 LYS A N 1
ATOM 652 C CA . LYS A 1 85 ? 13.483 -11.480 11.369 1.00 92.50 85 LYS A CA 1
ATOM 653 C C . LYS A 1 85 ? 12.659 -10.864 10.236 1.00 92.50 85 LYS A C 1
ATOM 655 O O . LYS A 1 85 ? 12.661 -9.633 10.110 1.00 92.50 85 LYS A O 1
ATOM 660 N N . PRO A 1 86 ? 12.006 -11.696 9.398 1.00 93.69 86 PRO A N 1
ATOM 661 C CA . PRO A 1 86 ? 11.132 -11.217 8.333 1.00 93.69 86 PRO A CA 1
ATOM 662 C C . PRO A 1 86 ? 9.923 -10.479 8.914 1.00 93.69 86 PRO A C 1
ATOM 664 O O . PRO A 1 86 ? 9.530 -10.713 10.057 1.00 93.69 86 PRO A O 1
ATOM 667 N N . GLY A 1 87 ? 9.345 -9.579 8.122 1.00 94.00 87 GLY A N 1
ATOM 668 C CA . GLY A 1 87 ? 8.116 -8.893 8.506 1.00 94.00 87 GLY A CA 1
ATOM 669 C C . GLY A 1 87 ? 6.871 -9.722 8.207 1.00 94.00 87 GLY A C 1
ATOM 670 O O . GLY A 1 87 ? 6.947 -10.854 7.715 1.00 94.00 87 GLY A O 1
ATOM 671 N N . ARG A 1 88 ? 5.712 -9.138 8.508 1.00 94.81 88 ARG A N 1
ATOM 672 C CA . ARG A 1 88 ? 4.415 -9.824 8.446 1.00 94.81 88 ARG A CA 1
ATOM 673 C C . ARG A 1 88 ? 3.925 -10.055 7.016 1.00 94.81 88 ARG A C 1
ATOM 675 O O . ARG A 1 88 ? 3.399 -11.124 6.718 1.00 94.81 88 ARG A O 1
ATOM 682 N N . LEU A 1 89 ? 4.104 -9.079 6.125 1.00 95.94 89 LEU A N 1
ATOM 683 C CA . LEU A 1 89 ? 3.482 -9.090 4.802 1.00 95.94 89 LEU A CA 1
ATOM 684 C C . LEU A 1 89 ? 4.449 -9.576 3.724 1.00 95.94 89 LEU A C 1
ATOM 686 O O . LEU A 1 89 ? 5.571 -9.086 3.590 1.00 95.94 89 LEU A O 1
ATOM 690 N N . LYS A 1 90 ? 3.999 -10.531 2.909 1.00 94.69 90 LYS A N 1
ATOM 691 C CA . LYS A 1 90 ? 4.747 -11.013 1.740 1.00 94.69 90 LYS A CA 1
ATOM 692 C C . LYS A 1 90 ? 4.582 -10.047 0.575 1.00 94.69 90 LYS A C 1
ATOM 694 O O . LYS A 1 90 ? 3.564 -9.375 0.474 1.00 94.69 90 LYS A O 1
ATOM 699 N N . LYS A 1 91 ? 5.562 -9.970 -0.329 1.00 94.56 91 LYS A N 1
ATOM 700 C CA . LYS A 1 91 ? 5.499 -9.102 -1.520 1.00 94.56 91 LYS A CA 1
ATOM 701 C C . LYS A 1 91 ? 5.280 -7.618 -1.207 1.00 94.56 91 LYS A C 1
ATOM 703 O O . LYS A 1 91 ? 4.849 -6.867 -2.076 1.00 94.56 91 LYS A O 1
ATOM 708 N N . VAL A 1 92 ? 5.639 -7.184 -0.002 1.00 95.56 92 VAL A N 1
ATOM 709 C CA . VAL A 1 92 ? 5.607 -5.779 0.404 1.00 95.56 92 VAL A CA 1
ATOM 710 C C . VAL A 1 92 ? 7.024 -5.320 0.688 1.00 95.56 92 VAL A C 1
ATOM 712 O O . VAL A 1 92 ? 7.753 -5.925 1.474 1.00 95.56 92 VAL A O 1
ATOM 715 N N . GLN A 1 93 ? 7.416 -4.224 0.057 1.00 95.19 93 GLN A N 1
ATOM 716 C CA . GLN A 1 93 ? 8.621 -3.484 0.409 1.00 95.19 93 GLN A CA 1
ATOM 717 C C . GLN A 1 93 ? 8.209 -2.169 1.042 1.00 95.19 93 GLN A C 1
ATOM 719 O O . GLN A 1 93 ? 7.164 -1.631 0.699 1.00 95.19 93 GLN A O 1
ATOM 724 N N . GLY A 1 94 ? 9.012 -1.637 1.956 1.00 94.69 94 GLY A N 1
ATOM 725 C CA . GLY A 1 94 ? 8.665 -0.364 2.562 1.00 94.69 94 GLY A CA 1
ATOM 726 C C . GLY A 1 94 ? 9.760 0.258 3.405 1.00 94.69 94 GLY A C 1
ATOM 727 O O . GLY A 1 94 ? 10.727 -0.400 3.816 1.00 94.69 94 GLY A O 1
ATOM 728 N N . ILE A 1 95 ? 9.583 1.552 3.631 1.00 96.31 95 ILE A N 1
ATOM 729 C CA . ILE A 1 95 ? 10.458 2.404 4.419 1.00 96.31 95 ILE A CA 1
ATOM 730 C C . ILE A 1 95 ? 9.636 3.502 5.101 1.00 96.31 95 ILE A C 1
ATOM 732 O O . ILE A 1 95 ? 8.682 4.024 4.530 1.00 96.31 95 ILE A O 1
ATOM 736 N N . GLY A 1 96 ? 10.010 3.859 6.328 1.00 95.88 96 GLY A N 1
ATOM 737 C CA . GLY A 1 96 ? 9.480 5.058 6.973 1.00 95.88 96 GLY A CA 1
ATOM 738 C C . GLY A 1 96 ? 10.270 6.298 6.586 1.00 95.88 96 GLY A C 1
ATOM 739 O O . GLY A 1 96 ? 11.505 6.269 6.583 1.00 95.88 96 GLY A O 1
ATOM 740 N N . TRP A 1 97 ? 9.555 7.375 6.289 1.00 94.62 97 TRP A N 1
ATOM 741 C CA . TRP A 1 97 ? 10.111 8.688 5.982 1.00 94.62 97 TRP A CA 1
ATOM 742 C C . TRP A 1 97 ? 9.212 9.792 6.549 1.00 94.62 97 TRP A C 1
ATOM 744 O O . TRP A 1 97 ? 8.169 9.508 7.137 1.00 94.62 97 TRP A O 1
ATOM 754 N N . TYR A 1 98 ? 9.653 11.041 6.439 1.00 95.12 98 TYR A N 1
ATOM 755 C CA . TYR A 1 98 ? 8.933 12.206 6.944 1.00 95.12 98 TYR A CA 1
ATOM 756 C C . TYR A 1 98 ? 8.733 13.200 5.811 1.00 95.12 98 TYR A C 1
ATOM 758 O O . TYR A 1 98 ? 9.677 13.464 5.067 1.00 95.12 98 TYR A O 1
ATOM 766 N N . LEU A 1 99 ? 7.514 13.711 5.673 1.00 92.56 99 LEU A N 1
ATOM 767 C CA . LEU A 1 99 ? 7.155 14.700 4.670 1.00 92.56 99 LEU A CA 1
ATOM 768 C C . LEU A 1 99 ? 7.094 16.075 5.339 1.00 92.56 99 LEU A C 1
ATOM 770 O O . LEU A 1 99 ? 6.086 16.427 5.955 1.00 92.56 99 LEU A O 1
ATOM 774 N N . ASP A 1 100 ? 8.175 16.845 5.204 1.00 90.75 100 ASP A N 1
ATOM 775 C CA . ASP A 1 100 ? 8.344 18.139 5.880 1.00 90.75 100 ASP A CA 1
ATOM 776 C C . ASP A 1 100 ? 7.241 19.143 5.508 1.00 90.75 100 ASP A C 1
ATOM 778 O O . ASP A 1 100 ? 6.664 19.788 6.380 1.00 90.75 100 ASP A O 1
ATOM 782 N N . GLU A 1 101 ? 6.858 19.204 4.228 1.00 90.31 101 GLU A N 1
ATOM 783 C CA . GLU A 1 101 ? 5.833 20.128 3.709 1.00 90.31 101 GLU A CA 1
ATOM 784 C C . GLU A 1 101 ? 4.447 19.940 4.340 1.00 90.31 101 GLU A C 1
ATOM 786 O O . GLU A 1 101 ? 3.627 20.858 4.364 1.00 90.31 101 GLU A O 1
ATOM 791 N N . LYS A 1 102 ? 4.162 18.723 4.810 1.00 88.31 102 LYS A N 1
ATOM 792 C CA . LYS A 1 102 ? 2.874 18.339 5.401 1.00 88.31 102 LYS A CA 1
ATOM 793 C C . LYS A 1 102 ? 2.988 18.050 6.894 1.00 88.31 102 LYS A C 1
ATOM 795 O O . LYS A 1 102 ? 1.979 17.727 7.512 1.00 88.31 102 LYS A O 1
ATOM 800 N N . ASN A 1 103 ? 4.194 18.172 7.454 1.00 92.38 103 ASN A N 1
ATOM 801 C CA . ASN A 1 103 ? 4.517 17.871 8.842 1.00 92.38 103 ASN A CA 1
ATOM 802 C C . ASN A 1 103 ? 3.948 16.512 9.306 1.00 92.38 103 ASN A C 1
ATOM 804 O O . ASN A 1 103 ? 3.293 16.422 10.344 1.00 92.38 103 ASN A O 1
ATOM 808 N N . VAL A 1 104 ? 4.145 15.468 8.491 1.00 94.69 104 VAL A N 1
ATOM 809 C CA . VAL A 1 104 ? 3.573 14.133 8.719 1.00 94.69 104 VAL A CA 1
ATOM 810 C C . VAL A 1 104 ? 4.597 13.041 8.424 1.00 94.69 104 VAL A C 1
ATOM 812 O O . VAL A 1 104 ? 5.337 13.110 7.439 1.00 94.69 104 VAL A O 1
ATOM 815 N N . ALA A 1 105 ? 4.634 12.004 9.261 1.00 96.94 105 ALA A N 1
ATOM 816 C CA . ALA A 1 105 ? 5.422 10.813 8.978 1.00 96.94 105 ALA A CA 1
ATOM 817 C C . ALA A 1 105 ? 4.643 9.864 8.069 1.00 96.94 105 ALA A C 1
ATOM 819 O O . ALA A 1 105 ? 3.417 9.772 8.130 1.00 96.94 105 ALA A O 1
ATOM 820 N N . GLN A 1 106 ? 5.360 9.120 7.234 1.00 97.19 106 GLN A N 1
ATOM 821 C CA . GLN A 1 106 ? 4.756 8.170 6.316 1.00 97.19 106 GLN A CA 1
ATOM 822 C C . GLN A 1 106 ? 5.464 6.827 6.348 1.00 97.19 106 GLN A C 1
ATOM 824 O O . GLN A 1 106 ? 6.693 6.732 6.304 1.00 97.19 106 GLN A O 1
ATOM 829 N N . VAL A 1 107 ? 4.662 5.769 6.339 1.00 97.31 107 VAL A N 1
ATOM 830 C CA . VAL A 1 107 ? 5.107 4.425 5.982 1.00 97.31 107 VAL A CA 1
ATOM 831 C C . VAL A 1 107 ? 4.911 4.285 4.481 1.00 97.31 107 VAL A C 1
ATOM 833 O O . VAL A 1 107 ? 3.801 4.040 4.014 1.00 97.31 107 VAL A O 1
ATOM 836 N N . SER A 1 108 ? 5.981 4.492 3.714 1.00 96.81 108 SER A N 1
ATOM 837 C CA . SER A 1 108 ? 5.954 4.292 2.267 1.00 96.81 108 SER A CA 1
ATOM 838 C C . SER A 1 108 ? 6.124 2.825 1.947 1.00 96.81 108 SER A C 1
ATOM 840 O O . SER A 1 108 ? 7.104 2.203 2.366 1.00 96.81 108 SER A O 1
ATOM 842 N N . THR A 1 109 ? 5.173 2.268 1.207 1.00 97.00 109 THR A N 1
ATOM 843 C CA . THR A 1 109 ? 5.181 0.864 0.817 1.00 97.00 109 THR A CA 1
ATOM 844 C C . THR A 1 109 ? 5.015 0.699 -0.683 1.00 97.00 109 THR A C 1
ATOM 846 O O . THR A 1 109 ? 4.354 1.482 -1.356 1.00 97.00 109 THR A O 1
ATOM 849 N N . ASN A 1 110 ? 5.622 -0.358 -1.202 1.00 96.25 110 ASN A N 1
ATOM 850 C CA . ASN A 1 110 ? 5.411 -0.859 -2.544 1.00 96.25 110 ASN A CA 1
ATOM 851 C C . ASN A 1 110 ? 4.820 -2.260 -2.430 1.00 96.25 110 ASN A C 1
ATOM 853 O O . ASN A 1 110 ? 5.489 -3.184 -1.951 1.00 96.25 110 ASN A O 1
ATOM 857 N N . LEU A 1 111 ? 3.588 -2.415 -2.901 1.00 95.25 111 LEU A N 1
ATOM 858 C CA . LEU A 1 111 ? 2.965 -3.713 -3.100 1.00 95.25 111 LEU A CA 1
ATOM 859 C C . LEU A 1 111 ? 3.490 -4.255 -4.428 1.00 95.25 111 LEU A C 1
ATOM 861 O O . LEU A 1 111 ? 3.165 -3.737 -5.495 1.00 95.25 111 LEU A O 1
ATOM 865 N N . LEU A 1 112 ? 4.351 -5.270 -4.355 1.00 92.38 112 LEU A N 1
ATOM 866 C CA . LEU A 1 112 ? 4.928 -5.925 -5.531 1.00 92.38 112 LEU A CA 1
ATOM 867 C C . LEU A 1 112 ? 3.920 -6.848 -6.225 1.00 92.38 112 LEU A C 1
ATOM 869 O O . LEU A 1 112 ? 4.088 -7.161 -7.402 1.00 92.38 112 LEU A O 1
ATOM 873 N N . ASP A 1 113 ? 2.930 -7.327 -5.472 1.00 93.25 113 ASP A N 1
ATOM 874 C CA . ASP A 1 113 ? 1.842 -8.166 -5.955 1.00 93.25 113 ASP A CA 1
ATOM 875 C C . ASP A 1 113 ? 0.607 -7.961 -5.068 1.00 93.25 113 ASP A C 1
ATOM 877 O O . ASP A 1 113 ? 0.551 -8.467 -3.944 1.00 93.25 113 ASP A O 1
ATOM 881 N N . PHE A 1 114 ? -0.362 -7.190 -5.567 1.00 93.06 114 PHE A N 1
ATOM 882 C CA . PHE A 1 114 ? -1.576 -6.853 -4.820 1.00 93.06 114 PHE A CA 1
ATOM 883 C C . PHE A 1 114 ? -2.545 -8.034 -4.671 1.00 93.06 114 PHE A C 1
ATOM 885 O O . PHE A 1 114 ? -3.462 -7.965 -3.861 1.00 93.06 114 PHE A O 1
ATOM 892 N N . GLU A 1 115 ? -2.343 -9.118 -5.426 1.00 92.12 115 GLU A N 1
ATOM 893 C CA . GLU A 1 115 ? -3.146 -10.340 -5.307 1.00 92.12 115 GLU A CA 1
ATOM 894 C C . GLU A 1 115 ? -2.666 -11.229 -4.158 1.00 92.12 115 GLU A C 1
ATOM 896 O O . GLU A 1 115 ? -3.439 -12.008 -3.612 1.00 92.12 115 GLU A O 1
ATOM 901 N N . VAL A 1 116 ? -1.382 -11.123 -3.797 1.00 93.94 116 VAL A N 1
ATOM 902 C CA . VAL A 1 116 ? -0.803 -11.844 -2.654 1.00 93.94 116 VAL A CA 1
ATOM 903 C C . VAL A 1 116 ? -1.037 -11.068 -1.365 1.00 93.94 116 VAL A C 1
ATOM 905 O O . VAL A 1 116 ? -1.446 -11.651 -0.366 1.00 93.94 116 VAL A O 1
ATOM 908 N N . THR A 1 117 ? -0.776 -9.761 -1.391 1.00 95.69 117 THR A N 1
ATOM 909 C CA . THR A 1 117 ? -1.045 -8.875 -0.259 1.00 95.69 117 THR A CA 1
ATOM 910 C C . THR A 1 117 ? -1.861 -7.695 -0.750 1.00 95.69 117 THR A C 1
ATOM 912 O O . THR A 1 117 ? -1.346 -6.840 -1.468 1.00 95.69 117 THR A O 1
ATOM 915 N N . ALA A 1 118 ? -3.127 -7.646 -0.347 1.00 95.62 118 ALA A N 1
ATOM 916 C CA . ALA A 1 118 ? -4.061 -6.624 -0.787 1.00 95.62 118 ALA A CA 1
ATOM 917 C C . ALA A 1 118 ? -3.821 -5.269 -0.100 1.00 95.62 118 ALA A C 1
ATOM 919 O O . ALA A 1 118 ? -3.250 -5.186 0.991 1.00 95.62 118 ALA A O 1
ATOM 920 N N . LEU A 1 119 ? -4.315 -4.193 -0.725 1.00 94.75 119 LEU A N 1
ATOM 921 C CA . LEU A 1 119 ? -4.189 -2.816 -0.220 1.00 94.75 119 LEU A CA 1
ATOM 922 C C . LEU A 1 119 ? -4.727 -2.652 1.205 1.00 94.75 119 LEU A C 1
ATOM 924 O O . LEU A 1 119 ? -4.059 -2.070 2.059 1.00 94.75 119 LEU A O 1
ATOM 928 N N . HIS A 1 120 ? -5.914 -3.201 1.470 1.00 96.25 120 HIS A N 1
ATOM 929 C CA . HIS A 1 120 ? -6.536 -3.135 2.789 1.00 96.25 120 HIS A CA 1
ATOM 930 C C . HIS A 1 120 ? -5.708 -3.879 3.843 1.00 96.25 120 HIS A C 1
ATOM 932 O O . HIS A 1 120 ? -5.561 -3.373 4.946 1.00 96.25 120 HIS A O 1
ATOM 938 N N . THR A 1 121 ? -5.094 -5.019 3.508 1.00 96.88 121 THR A N 1
ATOM 939 C CA . THR A 1 121 ? -4.250 -5.781 4.442 1.00 96.88 121 THR A CA 1
ATOM 940 C C . THR A 1 121 ? -3.030 -4.973 4.879 1.00 96.88 121 THR A C 1
ATOM 942 O O . THR A 1 121 ? -2.689 -4.966 6.058 1.00 96.88 121 THR A O 1
ATOM 945 N N . VAL A 1 122 ? -2.385 -4.257 3.947 1.00 96.81 122 VAL A N 1
ATOM 946 C CA . VAL A 1 122 ? -1.243 -3.386 4.272 1.00 96.81 122 VAL A CA 1
ATOM 947 C C . VAL A 1 122 ? -1.670 -2.249 5.200 1.00 96.81 122 VAL A C 1
ATOM 949 O O . VAL A 1 122 ? -0.983 -1.973 6.182 1.00 96.81 122 VAL A O 1
ATOM 952 N N . TYR A 1 123 ? -2.803 -1.607 4.901 1.00 97.44 123 TYR A N 1
ATOM 953 C CA . TYR A 1 123 ? -3.333 -0.512 5.712 1.00 97.44 123 TYR A CA 1
ATOM 954 C C . TYR A 1 123 ? -3.727 -0.973 7.119 1.00 97.44 123 TYR A C 1
ATOM 956 O O . TYR A 1 123 ? -3.278 -0.394 8.101 1.00 97.44 123 TYR A O 1
ATOM 964 N N . GLU A 1 124 ? -4.506 -2.048 7.225 1.00 97.00 124 GLU A N 1
ATOM 965 C CA . GLU A 1 124 ? -4.998 -2.582 8.497 1.00 97.00 124 GLU A CA 1
ATOM 966 C C . GLU A 1 124 ? -3.857 -3.084 9.394 1.00 97.00 124 GLU A C 1
ATOM 968 O O . GLU A 1 124 ? -3.855 -2.808 10.593 1.00 97.00 124 GLU A O 1
ATOM 973 N N . GLU A 1 125 ? -2.841 -3.753 8.835 1.00 96.62 125 GLU A N 1
ATOM 974 C CA . GLU A 1 125 ? -1.673 -4.173 9.622 1.00 96.62 125 GLU A CA 1
ATOM 975 C C . GLU A 1 125 ? -0.822 -2.983 10.076 1.00 96.62 125 GLU A C 1
ATOM 977 O O . GLU A 1 125 ? -0.335 -2.977 11.207 1.00 96.62 125 GLU A O 1
ATOM 982 N N . ALA A 1 126 ? -0.670 -1.946 9.247 1.00 96.62 126 ALA A N 1
ATOM 983 C CA . ALA A 1 126 ? -0.003 -0.720 9.676 1.00 96.62 126 ALA A CA 1
ATOM 984 C C . ALA A 1 126 ? -0.798 0.004 10.774 1.00 96.62 126 ALA A C 1
ATOM 986 O O . ALA A 1 126 ? -0.197 0.481 11.735 1.00 96.62 126 ALA A O 1
ATOM 987 N N . CYS A 1 127 ? -2.131 0.040 10.672 1.00 96.62 127 CYS A N 1
ATOM 988 C CA . CYS A 1 127 ? -3.017 0.556 11.715 1.00 96.62 127 CYS A CA 1
ATOM 989 C C . CYS A 1 127 ? -2.852 -0.213 13.024 1.00 96.62 127 CYS A C 1
ATOM 991 O O . CYS A 1 127 ? -2.706 0.406 14.075 1.00 96.62 127 CYS A O 1
ATOM 993 N N . ARG A 1 128 ? -2.806 -1.545 12.970 1.00 97.00 128 ARG A N 1
ATOM 994 C CA . ARG A 1 128 ? -2.582 -2.393 14.144 1.00 97.00 128 ARG A CA 1
ATOM 995 C C . ARG A 1 128 ? -1.222 -2.128 14.796 1.00 97.00 128 ARG A C 1
ATOM 997 O O . ARG A 1 128 ? -1.154 -1.913 16.000 1.00 97.00 128 ARG A O 1
ATOM 1004 N N . GLU A 1 129 ? -0.149 -2.090 14.009 1.00 96.12 129 GLU A N 1
ATOM 1005 C CA . GLU A 1 129 ? 1.207 -1.785 14.494 1.00 96.12 129 GLU A CA 1
ATOM 1006 C C . GLU A 1 129 ? 1.318 -0.363 15.071 1.00 96.12 129 GLU A C 1
ATOM 1008 O O . GLU A 1 129 ? 2.016 -0.139 16.060 1.00 96.12 129 GLU A O 1
ATOM 1013 N N . ALA A 1 130 ? 0.613 0.609 14.487 1.00 96.50 130 ALA A N 1
ATOM 1014 C CA . ALA A 1 130 ? 0.548 1.969 15.012 1.00 96.50 130 ALA A CA 1
ATOM 1015 C C . ALA A 1 130 ? -0.229 2.031 16.338 1.00 96.50 130 ALA A C 1
ATOM 1017 O O . ALA A 1 130 ? 0.231 2.675 17.280 1.00 96.50 130 ALA A O 1
ATOM 1018 N N . GLN A 1 131 ? -1.349 1.310 16.449 1.00 96.56 131 GLN A N 1
ATOM 1019 C CA . GLN A 1 131 ? -2.140 1.199 17.680 1.00 96.56 131 GLN A CA 1
ATOM 1020 C C . GLN A 1 131 ? -1.348 0.561 18.826 1.00 96.56 131 GLN A C 1
ATOM 1022 O O . GLN A 1 131 ? -1.430 1.041 19.952 1.00 96.56 131 GLN A O 1
ATOM 1027 N N . GLU A 1 132 ? -0.525 -0.456 18.547 1.00 96.12 132 GLU A N 1
ATOM 1028 C CA . GLU A 1 132 ? 0.389 -1.058 19.534 1.00 96.12 132 GLU A CA 1
ATOM 1029 C C . GLU A 1 132 ? 1.403 -0.042 20.103 1.00 96.12 132 GLU A C 1
ATOM 1031 O O . GLU A 1 132 ? 1.922 -0.223 21.205 1.00 96.12 132 GLU A O 1
ATOM 1036 N N . LEU A 1 133 ? 1.675 1.042 19.370 1.00 94.88 133 LEU A N 1
ATOM 1037 C CA . LEU A 1 133 ? 2.554 2.143 19.773 1.00 94.88 133 LEU A CA 1
ATOM 1038 C C . LEU A 1 133 ? 1.788 3.407 20.201 1.00 94.88 133 LEU A C 1
ATOM 1040 O O . LEU A 1 133 ? 2.419 4.435 20.447 1.00 94.88 133 LEU A O 1
ATOM 1044 N N . SER A 1 134 ? 0.454 3.347 20.284 1.00 96.69 134 SER A N 1
ATOM 1045 C CA . SER A 1 134 ? -0.427 4.493 20.553 1.00 96.69 134 SER A CA 1
ATOM 1046 C C . SER A 1 134 ? -0.246 5.657 19.566 1.00 96.69 134 SER A C 1
ATOM 1048 O O . SER A 1 134 ? -0.335 6.825 19.943 1.00 96.69 134 SER A O 1
ATOM 1050 N N . LEU A 1 135 ? 0.019 5.344 18.295 1.00 95.94 135 LEU A N 1
ATOM 1051 C CA . LEU A 1 135 ? 0.203 6.315 17.217 1.00 95.94 135 LEU A CA 1
ATOM 1052 C C . LEU A 1 135 ? -1.045 6.369 16.325 1.00 95.94 135 LEU A C 1
ATOM 1054 O O . LEU A 1 135 ? -1.532 5.320 15.897 1.00 95.94 135 LEU A O 1
ATOM 1058 N N . PRO A 1 136 ? -1.566 7.563 16.000 1.00 95.88 136 PRO A N 1
ATOM 1059 C CA . PRO A 1 136 ? -2.728 7.681 15.133 1.00 95.88 136 PRO A CA 1
ATOM 1060 C C . PRO A 1 136 ? -2.329 7.580 13.652 1.00 95.88 136 PRO A C 1
ATOM 1062 O O . PRO A 1 136 ? -1.406 8.255 13.181 1.00 95.88 136 PRO A O 1
ATOM 1065 N N . VAL A 1 137 ? -3.080 6.765 12.909 1.00 97.06 137 VAL A N 1
ATOM 1066 C CA . VAL A 1 137 ? -3.044 6.718 11.441 1.00 97.06 137 VAL A CA 1
ATOM 1067 C C . VAL A 1 137 ? -4.039 7.734 10.892 1.00 97.06 137 VAL A C 1
ATOM 1069 O O . VAL A 1 137 ? -5.198 7.746 11.299 1.00 97.06 137 VAL A O 1
ATOM 1072 N N . VAL A 1 138 ? -3.598 8.587 9.969 1.00 95.56 138 VAL A N 1
ATOM 1073 C CA . VAL A 1 138 ? -4.393 9.697 9.407 1.00 95.56 138 VAL A CA 1
ATOM 1074 C C . VAL A 1 138 ? -4.615 9.529 7.904 1.00 95.56 138 VAL A C 1
ATOM 1076 O O . VAL A 1 138 ? -4.404 10.438 7.101 1.00 95.56 138 VAL A O 1
ATOM 1079 N N . GLY A 1 139 ? -5.033 8.324 7.520 1.00 95.06 139 GLY A N 1
ATOM 1080 C CA . GLY A 1 139 ? -5.305 7.955 6.135 1.00 95.06 139 GLY A CA 1
ATOM 1081 C C . GLY A 1 139 ? -4.055 7.554 5.359 1.00 95.06 139 GLY A C 1
ATOM 1082 O O . GLY A 1 139 ? -3.030 7.159 5.922 1.00 95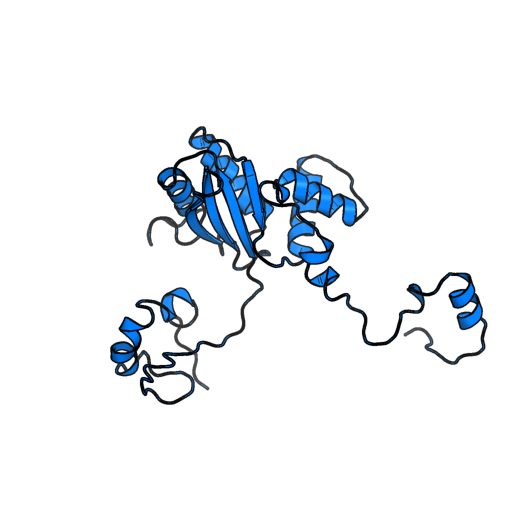.06 139 GLY A O 1
ATOM 1083 N N . SER A 1 140 ? -4.151 7.613 4.037 1.00 96.38 140 SER A N 1
ATO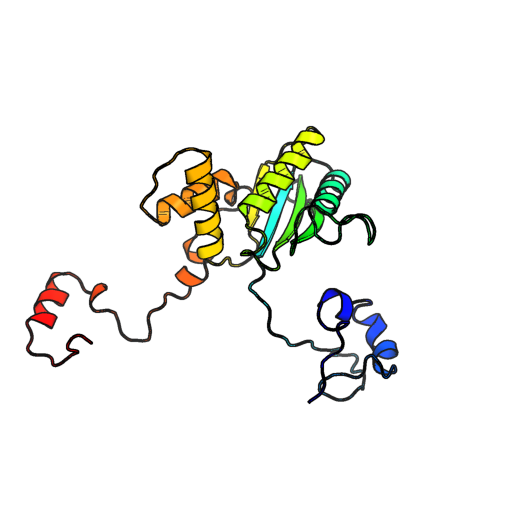M 1084 C CA . SER A 1 140 ? -3.111 7.120 3.140 1.00 96.38 140 SER A CA 1
ATOM 1085 C C . SER A 1 140 ? -3.121 7.841 1.794 1.00 96.38 140 SER A C 1
ATOM 1087 O O . SER A 1 140 ? -3.942 8.714 1.523 1.00 96.38 140 SER A O 1
ATOM 1089 N N . GLN A 1 141 ? -2.167 7.498 0.938 1.00 94.88 141 GLN A N 1
ATOM 1090 C CA . GLN A 1 141 ? -2.026 8.057 -0.392 1.00 94.88 141 GLN A CA 1
ATOM 1091 C C . GLN A 1 141 ? -1.537 6.981 -1.360 1.00 94.88 141 GLN A C 1
ATOM 1093 O O . GLN A 1 141 ? -0.522 6.323 -1.128 1.00 94.88 141 GLN A O 1
ATOM 1098 N N . LEU A 1 142 ? -2.228 6.852 -2.490 1.00 94.12 142 LEU A N 1
ATOM 1099 C CA . LEU A 1 142 ? -1.732 6.103 -3.643 1.00 94.12 142 LEU A CA 1
ATOM 1100 C C . LEU A 1 142 ? -0.867 7.015 -4.509 1.00 94.12 142 LEU A C 1
ATOM 1102 O O . LEU A 1 142 ? -1.324 8.076 -4.932 1.00 94.12 142 LEU A O 1
ATOM 1106 N N . VAL A 1 143 ? 0.363 6.610 -4.805 1.00 92.56 143 VAL A N 1
ATOM 1107 C CA . VAL A 1 143 ? 1.265 7.364 -5.684 1.00 92.56 143 VAL A CA 1
ATOM 1108 C C . VAL A 1 143 ? 1.198 6.773 -7.090 1.00 92.56 143 VAL A C 1
ATOM 1110 O O . VAL A 1 143 ? 1.511 5.603 -7.300 1.00 92.56 143 VAL A O 1
ATOM 1113 N N . GLY A 1 144 ? 0.799 7.594 -8.063 1.00 91.06 144 GLY A N 1
ATOM 1114 C CA . GLY A 1 144 ? 0.611 7.168 -9.449 1.00 91.06 144 GLY A CA 1
ATOM 1115 C C . GLY A 1 144 ? -0.750 6.514 -9.702 1.00 91.06 144 GLY A C 1
ATOM 1116 O O . GLY A 1 144 ? -1.767 6.953 -9.156 1.00 91.06 144 GLY A O 1
ATOM 1117 N N . LEU A 1 145 ? -0.743 5.505 -10.577 1.00 91.69 145 LEU A N 1
ATOM 1118 C CA . LEU A 1 145 ? -1.928 4.789 -11.048 1.00 91.69 145 LEU A CA 1
ATOM 1119 C C . LEU A 1 145 ? -2.154 3.492 -10.268 1.00 91.69 145 LEU A C 1
ATOM 1121 O O . LEU A 1 145 ? -1.204 2.874 -9.783 1.00 91.69 145 LEU A O 1
ATOM 1125 N N . VAL A 1 146 ? -3.409 3.059 -10.193 1.00 94.31 146 VAL A N 1
ATOM 1126 C CA . VAL A 1 146 ? -3.829 1.837 -9.504 1.00 94.31 146 VAL A CA 1
ATOM 1127 C C . VAL A 1 146 ? -4.746 0.996 -10.405 1.00 94.31 146 VAL A C 1
ATOM 1129 O O . VAL A 1 146 ? -5.580 1.569 -11.106 1.00 94.31 146 VAL A O 1
ATOM 1132 N N . PRO A 1 147 ? -4.628 -0.344 -10.409 1.00 94.12 147 PRO A N 1
ATOM 1133 C CA . PRO A 1 147 ? -5.593 -1.208 -11.083 1.00 94.12 147 PRO A CA 1
ATOM 1134 C C . PRO A 1 147 ? -6.931 -1.195 -10.341 1.00 94.12 147 PRO A C 1
ATOM 1136 O O . PRO A 1 147 ? -6.956 -1.283 -9.109 1.00 94.12 147 PRO A O 1
ATOM 1139 N N . LEU A 1 148 ? -8.042 -1.164 -11.074 1.00 94.00 148 LEU A N 1
ATOM 1140 C CA . LEU A 1 148 ? -9.400 -1.187 -10.525 1.00 94.00 148 LEU A CA 1
ATOM 1141 C C . LEU A 1 148 ? -9.601 -2.384 -9.590 1.00 94.00 148 LEU A C 1
ATOM 1143 O O . LEU A 1 148 ? -10.106 -2.229 -8.478 1.00 94.00 148 LEU A O 1
ATOM 1147 N N . LYS A 1 149 ? -9.111 -3.563 -9.998 1.00 94.44 149 LYS A N 1
ATOM 1148 C CA . LYS A 1 149 ? -9.186 -4.803 -9.211 1.00 94.44 149 LYS A CA 1
ATOM 1149 C C . LYS A 1 149 ? -8.644 -4.634 -7.788 1.00 94.44 149 LYS A C 1
ATOM 1151 O O . LYS A 1 149 ? -9.278 -5.087 -6.844 1.00 94.44 149 LYS A O 1
ATOM 1156 N N . ALA A 1 150 ? -7.530 -3.921 -7.612 1.00 95.06 150 ALA A N 1
ATOM 1157 C CA . ALA A 1 150 ? -6.928 -3.726 -6.292 1.00 95.06 150 ALA A CA 1
ATOM 1158 C C . ALA A 1 150 ? -7.840 -2.931 -5.337 1.00 95.06 150 ALA A C 1
ATOM 1160 O O . ALA A 1 150 ? -7.844 -3.182 -4.129 1.00 95.06 150 ALA A O 1
ATOM 1161 N N . LEU A 1 151 ? -8.622 -1.985 -5.870 1.00 95.19 151 LEU A N 1
ATOM 1162 C CA . LEU A 1 151 ? -9.619 -1.239 -5.103 1.00 95.19 151 LEU A CA 1
ATOM 1163 C C . LEU A 1 151 ? -10.876 -2.078 -4.862 1.00 95.19 151 LEU A C 1
ATOM 1165 O O . LEU A 1 151 ? -11.395 -2.073 -3.752 1.00 95.19 151 LEU A O 1
ATOM 1169 N N . LEU A 1 152 ? -11.351 -2.830 -5.856 1.00 94.94 152 LEU A N 1
ATOM 1170 C CA . LEU A 1 152 ? -12.535 -3.681 -5.703 1.00 94.94 152 LEU A CA 1
ATOM 1171 C C . LEU A 1 152 ? -12.326 -4.805 -4.686 1.00 94.94 152 LEU A C 1
ATOM 1173 O O . LEU A 1 152 ? -13.210 -5.042 -3.864 1.00 94.94 152 LEU A O 1
ATOM 1177 N N . ASP A 1 153 ? -11.146 -5.427 -4.677 1.00 95.69 153 ASP A N 1
ATOM 1178 C CA . ASP A 1 153 ? -10.772 -6.438 -3.684 1.00 95.69 153 ASP A CA 1
ATOM 1179 C C . ASP A 1 153 ? -10.777 -5.830 -2.266 1.00 95.69 153 ASP A C 1
ATOM 1181 O O . ASP A 1 153 ? -11.245 -6.445 -1.307 1.00 95.69 153 ASP A O 1
ATOM 1185 N N . ALA A 1 154 ? -10.325 -4.578 -2.121 1.00 95.88 154 ALA A N 1
ATOM 1186 C CA . ALA A 1 154 ? -10.437 -3.844 -0.862 1.00 95.88 154 ALA A CA 1
ATOM 1187 C C . ALA A 1 154 ? -11.886 -3.495 -0.495 1.00 95.88 154 ALA A C 1
ATOM 1189 O O . ALA A 1 154 ? -12.246 -3.564 0.679 1.00 95.88 154 ALA A O 1
ATOM 1190 N N . ALA A 1 155 ? -12.731 -3.160 -1.469 1.00 96.00 155 ALA A N 1
ATOM 1191 C CA . ALA A 1 155 ? -14.137 -2.863 -1.216 1.00 96.00 155 ALA A CA 1
ATOM 1192 C C . ALA A 1 155 ? -14.883 -4.099 -0.714 1.00 96.00 155 ALA A C 1
ATOM 1194 O O . ALA A 1 155 ? -15.647 -3.995 0.243 1.00 96.00 155 ALA A O 1
ATOM 1195 N N . ALA A 1 156 ? -14.636 -5.258 -1.332 1.00 95.12 156 ALA A N 1
ATOM 1196 C CA . ALA A 1 156 ? -15.218 -6.531 -0.925 1.00 95.12 156 ALA A CA 1
ATOM 1197 C C . ALA A 1 156 ? -14.855 -6.868 0.529 1.00 95.12 156 ALA A C 1
ATOM 1199 O O . ALA A 1 156 ? -15.748 -7.173 1.316 1.00 95.12 156 ALA A O 1
ATOM 1200 N N . PHE A 1 157 ? -13.583 -6.697 0.906 1.00 96.75 157 PHE A N 1
ATOM 1201 C CA . PHE A 1 157 ? -13.123 -6.894 2.282 1.00 96.75 157 PHE A CA 1
ATOM 1202 C C . PHE A 1 157 ? -13.880 -6.024 3.295 1.00 96.75 157 PHE A C 1
ATOM 1204 O O . PHE A 1 157 ? -14.377 -6.538 4.295 1.00 96.75 157 PHE A O 1
ATOM 1211 N N . TYR A 1 158 ? -14.005 -4.714 3.050 1.00 96.19 158 TYR A N 1
ATOM 1212 C CA . TYR A 1 158 ? -14.730 -3.835 3.976 1.00 96.19 158 TYR A CA 1
ATOM 1213 C C . TYR A 1 158 ? -16.236 -4.109 3.983 1.00 96.19 158 TYR A C 1
ATOM 1215 O O . TYR A 1 158 ? -16.855 -4.024 5.040 1.00 96.19 158 TYR A O 1
ATOM 1223 N N . CYS A 1 159 ? -16.826 -4.481 2.843 1.00 95.00 159 CYS A N 1
ATOM 1224 C CA . CYS A 1 159 ? -18.234 -4.874 2.796 1.00 95.00 159 CYS A CA 1
ATOM 1225 C C . CYS A 1 159 ? -18.497 -6.125 3.642 1.00 95.00 159 CYS A C 1
ATOM 1227 O O . CYS A 1 159 ? -19.475 -6.153 4.380 1.00 95.00 159 CYS A O 1
ATOM 1229 N N . GLU A 1 160 ? -17.621 -7.130 3.582 1.00 95.44 160 GLU A N 1
ATOM 1230 C CA . GLU A 1 160 ? -17.737 -8.340 4.401 1.00 95.44 160 GLU A CA 1
ATOM 1231 C C . GLU A 1 160 ? -17.501 -8.040 5.888 1.00 95.44 160 GLU A C 1
ATOM 1233 O O . GLU A 1 160 ? -18.319 -8.405 6.732 1.00 95.44 160 GLU A O 1
ATOM 1238 N N . LYS A 1 161 ? -16.429 -7.305 6.213 1.00 94.19 161 LYS A N 1
ATOM 1239 C CA . LYS A 1 161 ? -16.057 -6.952 7.595 1.00 94.19 161 LYS A CA 1
ATOM 1240 C C . LYS A 1 161 ? -17.131 -6.123 8.306 1.00 94.19 161 LYS A C 1
ATOM 1242 O O . LYS A 1 161 ? -17.341 -6.293 9.504 1.00 94.19 161 LYS A O 1
ATOM 1247 N N . GLU A 1 162 ? -17.785 -5.213 7.587 1.00 94.38 162 GLU A N 1
ATOM 1248 C CA . GLU A 1 162 ? -18.784 -4.287 8.138 1.00 94.38 162 GLU A CA 1
ATOM 1249 C C . GLU A 1 162 ? -20.230 -4.706 7.835 1.00 94.38 162 GLU A C 1
ATOM 1251 O O . GLU A 1 162 ? -21.162 -3.990 8.199 1.00 94.38 162 GLU A O 1
ATOM 1256 N N . ASN A 1 163 ? -20.427 -5.865 7.195 1.00 93.94 163 ASN A N 1
ATOM 1257 C CA . ASN A 1 163 ? -21.732 -6.388 6.786 1.00 93.94 163 ASN A CA 1
ATOM 1258 C C . ASN A 1 163 ? -22.556 -5.380 5.952 1.00 93.94 163 ASN A C 1
ATOM 1260 O O . ASN A 1 163 ? -23.725 -5.105 6.230 1.00 93.94 163 ASN A O 1
ATOM 1264 N N . LEU A 1 164 ? -21.920 -4.802 4.931 1.00 92.00 164 LEU A N 1
ATOM 1265 C CA . LEU A 1 164 ? -22.512 -3.826 4.016 1.00 92.00 164 LEU A CA 1
ATOM 1266 C C . LEU A 1 164 ? -22.880 -4.474 2.680 1.00 92.00 164 LEU A C 1
ATOM 1268 O O . LEU A 1 164 ? -22.206 -5.381 2.194 1.00 92.00 164 LEU A O 1
ATOM 1272 N N . PHE A 1 165 ? -23.908 -3.933 2.028 1.00 91.19 165 PHE A N 1
ATOM 1273 C CA . PHE A 1 165 ? -24.328 -4.361 0.698 1.00 91.19 165 PHE A CA 1
ATOM 1274 C C . PHE A 1 165 ? -24.222 -3.204 -0.299 1.00 91.19 165 PHE A C 1
ATOM 1276 O O . PHE A 1 165 ? -25.085 -2.329 -0.351 1.00 91.19 165 PHE A O 1
ATOM 1283 N N . LEU A 1 166 ? -23.149 -3.202 -1.094 1.00 89.38 166 LEU A N 1
ATOM 1284 C CA . LEU A 1 166 ? -22.918 -2.227 -2.162 1.00 89.38 166 LEU A CA 1
ATOM 1285 C C . LEU A 1 166 ? -22.895 -2.930 -3.522 1.00 89.38 166 LEU A C 1
ATOM 1287 O O . LEU A 1 166 ? -22.028 -3.769 -3.785 1.00 89.38 166 LEU A O 1
ATOM 1291 N N . LEU A 1 167 ? -23.839 -2.574 -4.394 1.00 85.06 167 LEU A N 1
ATOM 1292 C CA . LEU A 1 167 ? -23.938 -3.119 -5.752 1.00 85.06 167 LEU A CA 1
ATOM 1293 C C . LEU A 1 167 ? -23.119 -2.317 -6.762 1.00 85.06 167 LEU A C 1
ATOM 1295 O O . LEU A 1 167 ? -22.397 -2.899 -7.565 1.00 85.06 167 LEU A O 1
ATOM 1299 N N . GLU A 1 168 ? -23.225 -0.993 -6.707 1.00 91.56 168 GLU A N 1
ATOM 1300 C CA . GLU A 1 168 ? -22.596 -0.112 -7.687 1.00 91.56 168 GLU A CA 1
ATOM 1301 C C . GLU A 1 168 ? -21.085 0.005 -7.458 1.00 91.56 168 GLU A C 1
ATOM 1303 O O . GLU A 1 168 ? -20.614 0.244 -6.342 1.00 91.56 168 GLU A O 1
ATOM 1308 N N . GLU A 1 169 ? -20.324 -0.132 -8.543 1.00 92.31 169 GLU A N 1
ATOM 1309 C CA . GLU A 1 169 ? -18.862 -0.046 -8.549 1.00 92.31 169 GLU A CA 1
ATOM 1310 C C . GLU A 1 169 ? -18.353 1.306 -8.029 1.00 92.31 169 GLU A C 1
ATOM 1312 O O . GLU A 1 169 ? -17.441 1.354 -7.203 1.00 92.31 169 GLU A O 1
ATOM 1317 N N . GLU A 1 170 ? -18.991 2.406 -8.432 1.00 91.69 170 GLU A N 1
ATOM 1318 C CA . GLU A 1 170 ? -18.631 3.752 -7.977 1.00 91.69 170 GLU A CA 1
ATOM 1319 C C . GLU A 1 170 ? -18.751 3.888 -6.450 1.00 91.69 170 GLU A C 1
ATOM 1321 O O . GLU A 1 170 ? -17.856 4.425 -5.790 1.00 91.69 170 GLU A O 1
ATOM 1326 N N . HIS A 1 171 ? -19.808 3.324 -5.860 1.00 93.44 171 HIS A N 1
ATOM 1327 C CA . HIS A 1 171 ? -19.993 3.310 -4.411 1.00 93.44 171 HIS A CA 1
ATOM 1328 C C . HIS A 1 171 ? -18.957 2.442 -3.693 1.00 93.44 171 HIS A C 1
ATOM 1330 O O . HIS A 1 171 ? -18.479 2.826 -2.624 1.00 93.44 171 HIS A O 1
ATOM 1336 N N . ARG A 1 172 ? -18.553 1.311 -4.283 1.00 94.06 172 ARG A N 1
ATOM 1337 C CA . ARG A 1 172 ? -17.472 0.463 -3.754 1.00 94.06 172 ARG A CA 1
ATOM 1338 C C . ARG A 1 172 ? -16.135 1.196 -3.737 1.00 94.06 172 ARG A C 1
ATOM 1340 O O . ARG A 1 172 ? -15.445 1.183 -2.719 1.00 94.06 172 ARG A O 1
ATOM 1347 N N . VAL A 1 173 ? -15.794 1.888 -4.824 1.00 94.62 173 VAL A N 1
ATOM 1348 C CA . VAL A 1 173 ? -14.580 2.714 -4.886 1.00 94.62 173 VAL A CA 1
ATOM 1349 C C . VAL A 1 173 ? -14.643 3.828 -3.840 1.00 94.62 173 VAL A C 1
ATOM 1351 O O . VAL A 1 173 ? -13.681 4.028 -3.099 1.00 94.62 173 VAL A O 1
ATOM 1354 N N . ARG A 1 174 ? -15.789 4.506 -3.705 1.00 94.50 174 ARG A N 1
ATOM 1355 C CA . ARG A 1 174 ? -15.983 5.559 -2.698 1.00 94.50 174 ARG A CA 1
ATOM 1356 C C . ARG A 1 174 ? -15.835 5.045 -1.262 1.00 94.50 174 ARG A C 1
ATOM 1358 O O . ARG A 1 174 ? -15.225 5.731 -0.442 1.00 94.50 174 ARG A O 1
ATOM 1365 N N . LEU A 1 175 ? -16.339 3.844 -0.960 1.00 94.81 175 LEU A N 1
ATOM 1366 C CA . LEU A 1 175 ? -16.149 3.196 0.342 1.00 94.81 175 LEU A CA 1
ATOM 1367 C C . LEU A 1 175 ? -14.658 3.017 0.646 1.00 94.81 175 LEU A C 1
ATOM 1369 O O . LEU A 1 175 ? -14.199 3.400 1.719 1.00 94.81 175 LEU A O 1
ATOM 1373 N N . VAL A 1 176 ? -13.894 2.481 -0.307 1.00 96.06 176 VAL A N 1
ATOM 1374 C CA . VAL A 1 176 ? -12.457 2.221 -0.131 1.00 96.06 176 VAL A CA 1
ATOM 1375 C C . VAL A 1 176 ? -11.666 3.508 0.040 1.00 96.06 176 VAL A C 1
ATOM 1377 O O . VAL A 1 176 ? -10.811 3.576 0.921 1.00 96.06 176 VAL A O 1
ATOM 1380 N N . VAL A 1 177 ? -11.977 4.542 -0.746 1.00 95.12 177 VAL A N 1
ATOM 1381 C CA . VAL A 1 177 ? -11.371 5.875 -0.599 1.00 95.12 177 VAL A CA 1
ATOM 1382 C C . VAL A 1 177 ? -11.578 6.402 0.816 1.00 95.12 177 VAL A C 1
ATOM 1384 O O . VAL A 1 177 ? -10.612 6.827 1.441 1.00 95.12 177 VAL A O 1
ATOM 1387 N N . SER A 1 178 ? -12.798 6.290 1.346 1.00 94.88 178 SER A N 1
ATOM 1388 C CA . SER A 1 178 ? -13.116 6.724 2.706 1.00 94.88 178 SER A CA 1
ATOM 1389 C C . SER A 1 178 ? -12.436 5.870 3.783 1.00 94.88 178 SER A C 1
ATOM 1391 O O . SER A 1 178 ? -11.920 6.423 4.749 1.00 94.88 178 SER A O 1
ATOM 1393 N N . ARG A 1 179 ? -12.410 4.538 3.639 1.00 95.12 179 ARG A N 1
ATOM 1394 C CA . ARG A 1 179 ? -11.840 3.626 4.650 1.00 95.12 179 ARG A CA 1
ATOM 1395 C C . ARG A 1 179 ? -10.323 3.697 4.737 1.00 95.12 179 ARG A C 1
ATOM 1397 O O . ARG A 1 179 ? -9.773 3.704 5.833 1.00 95.12 179 ARG A O 1
ATOM 1404 N N . LEU A 1 180 ? -9.655 3.779 3.591 1.00 95.00 180 LEU A N 1
ATOM 1405 C CA . LEU A 1 180 ? -8.202 3.923 3.530 1.00 95.00 180 LEU A CA 1
ATOM 1406 C C . LEU A 1 180 ? -7.760 5.388 3.684 1.00 95.00 180 LEU A C 1
ATOM 1408 O O . LEU A 1 180 ? -6.574 5.651 3.868 1.00 95.00 180 LEU A O 1
ATOM 1412 N N . GLY A 1 181 ? -8.683 6.351 3.592 1.00 95.38 181 GLY A N 1
ATOM 1413 C CA . GLY A 1 181 ? -8.381 7.783 3.624 1.00 95.38 181 GLY A CA 1
ATOM 1414 C C . GLY A 1 181 ? -7.459 8.210 2.483 1.00 95.38 181 GLY A C 1
ATOM 1415 O O . GLY A 1 181 ? -6.481 8.917 2.727 1.00 95.38 181 GLY A O 1
ATOM 1416 N N . LEU A 1 182 ? -7.725 7.729 1.259 1.00 93.69 182 LEU A N 1
ATOM 1417 C CA . LEU A 1 182 ? -6.891 7.965 0.063 1.00 93.69 182 LEU A CA 1
ATOM 1418 C C . LEU A 1 182 ? -6.816 9.442 -0.355 1.00 93.69 182 LEU A C 1
ATOM 1420 O O . LEU A 1 182 ? -5.946 9.826 -1.136 1.00 93.69 182 LEU A O 1
ATOM 1424 N N . ASP A 1 183 ? -7.745 10.249 0.142 1.00 92.31 183 ASP A N 1
ATOM 1425 C CA . ASP A 1 183 ? -7.908 11.678 -0.101 1.00 92.31 183 ASP A CA 1
ATOM 1426 C C . ASP A 1 183 ? -7.253 12.566 0.974 1.00 92.31 183 ASP A C 1
ATOM 1428 O O . ASP A 1 183 ? -7.339 13.790 0.904 1.00 92.31 183 ASP A O 1
ATOM 1432 N N . SER A 1 184 ? -6.548 11.966 1.940 1.00 90.38 184 SER A N 1
ATOM 1433 C CA . SER A 1 184 ? -5.976 12.653 3.109 1.00 90.38 184 SER A CA 1
ATOM 1434 C C . SER A 1 184 ? -4.986 13.784 2.787 1.00 90.38 184 SER A C 1
ATOM 1436 O O . SER A 1 184 ? -4.973 14.803 3.475 1.00 90.38 184 SER A O 1
ATOM 1438 N N . LEU A 1 185 ? -4.148 13.632 1.755 1.00 87.12 185 LEU A N 1
ATOM 1439 C CA . LEU A 1 185 ? -3.160 14.651 1.356 1.00 87.12 185 LEU A CA 1
ATOM 1440 C C . LEU A 1 185 ? -3.569 15.455 0.122 1.00 87.12 185 LEU A C 1
ATOM 1442 O O . LEU A 1 185 ? -3.141 16.598 -0.050 1.00 87.12 185 LEU A O 1
ATOM 1446 N N . SER A 1 186 ? -4.346 14.835 -0.759 1.00 88.38 186 SER A N 1
ATOM 1447 C CA . SER A 1 186 ? -4.788 15.388 -2.035 1.00 88.38 186 SER A CA 1
ATOM 1448 C C . SER A 1 186 ? -6.059 14.666 -2.473 1.00 88.38 186 SER A C 1
ATOM 1450 O O . SER A 1 186 ? -6.107 13.449 -2.282 1.00 88.38 186 SER A O 1
ATOM 1452 N N . PRO A 1 187 ? -7.018 15.337 -3.134 1.00 91.56 187 PRO A N 1
ATOM 1453 C CA . PRO A 1 187 ? -8.224 14.687 -3.634 1.00 91.56 187 PRO A CA 1
ATOM 1454 C C . PRO A 1 187 ? -7.902 13.447 -4.474 1.00 91.56 187 PRO A C 1
ATOM 1456 O O . PRO A 1 187 ? -7.050 13.483 -5.368 1.00 91.56 187 PRO A O 1
ATOM 1459 N N . PHE A 1 188 ? -8.596 12.346 -4.196 1.00 92.69 188 PHE A N 1
ATOM 1460 C CA . PHE A 1 188 ? -8.500 11.140 -5.006 1.00 92.69 188 PHE A CA 1
ATOM 1461 C C . PHE A 1 188 ? -9.572 11.188 -6.095 1.00 92.69 188 PHE A C 1
ATOM 1463 O O . PHE A 1 188 ? -10.749 10.995 -5.806 1.00 92.69 188 PHE A O 1
ATOM 1470 N N . ASN A 1 189 ? -9.172 11.455 -7.342 1.00 93.19 189 ASN A N 1
ATOM 1471 C CA . ASN A 1 189 ? -10.061 11.377 -8.502 1.00 93.19 189 ASN A CA 1
ATOM 1472 C C . ASN A 1 189 ? -9.957 9.980 -9.145 1.00 93.19 189 ASN A C 1
ATOM 1474 O O . ASN A 1 189 ? -8.960 9.708 -9.819 1.00 93.19 189 ASN A O 1
ATOM 1478 N N . PRO A 1 190 ? -10.957 9.087 -8.989 1.00 92.00 190 PRO A N 1
ATOM 1479 C CA . PRO A 1 190 ? -10.873 7.726 -9.517 1.00 92.00 190 PRO A CA 1
ATOM 1480 C C . PRO A 1 190 ? -10.681 7.682 -11.037 1.00 92.00 190 PRO A C 1
ATOM 1482 O O . PRO A 1 190 ? -9.929 6.846 -11.528 1.00 92.00 190 PRO A O 1
ATOM 1485 N N . LYS A 1 191 ? -11.291 8.617 -11.779 1.00 89.62 191 LYS A N 1
ATOM 1486 C CA . LYS A 1 191 ? -11.236 8.668 -13.252 1.00 89.62 191 LYS A CA 1
ATOM 1487 C C . LYS A 1 191 ? -9.837 8.955 -13.800 1.00 89.62 191 LYS A C 1
ATOM 1489 O O . LYS A 1 191 ? -9.545 8.601 -14.932 1.00 89.62 191 LYS A O 1
ATOM 1494 N N . GLU A 1 192 ? -8.978 9.576 -12.995 1.00 89.81 192 GLU A N 1
ATOM 1495 C CA . GLU A 1 192 ? -7.607 9.941 -13.377 1.00 89.81 192 GLU A CA 1
ATOM 1496 C C . GLU A 1 192 ? -6.546 9.029 -12.752 1.00 89.81 192 GLU A C 1
ATOM 1498 O O . GLU A 1 192 ? -5.364 9.134 -13.071 1.00 89.81 192 GLU A O 1
ATOM 1503 N N . ARG A 1 193 ? -6.943 8.162 -11.814 1.00 91.62 193 ARG A N 1
ATOM 1504 C CA . ARG A 1 193 ? -6.017 7.329 -11.032 1.00 91.62 193 ARG A CA 1
ATOM 1505 C C . ARG A 1 193 ? -6.179 5.843 -11.307 1.00 91.62 193 ARG A C 1
ATOM 1507 O O . ARG A 1 193 ? -5.228 5.097 -11.084 1.00 91.62 193 ARG A O 1
ATOM 1514 N N . ILE A 1 194 ? -7.340 5.421 -11.800 1.00 93.38 194 ILE A N 1
ATOM 1515 C CA . ILE A 1 194 ? -7.623 4.032 -12.156 1.00 93.38 194 ILE A CA 1
ATOM 1516 C C . ILE A 1 194 ? -7.270 3.806 -13.626 1.00 93.38 194 ILE A C 1
ATOM 1518 O O . ILE A 1 194 ? -7.730 4.534 -14.504 1.00 93.38 194 ILE A O 1
ATOM 1522 N N . ILE A 1 195 ? -6.443 2.797 -13.893 1.00 89.12 195 ILE A N 1
ATOM 1523 C CA . ILE A 1 195 ? -5.891 2.526 -15.232 1.00 89.12 195 ILE A CA 1
ATOM 1524 C C . ILE A 1 195 ? -7.003 2.197 -16.225 1.00 89.12 195 ILE A C 1
ATOM 1526 O O . ILE A 1 195 ? -7.043 2.748 -17.320 1.00 89.12 195 ILE A O 1
ATOM 1530 N N . GLU A 1 196 ? -7.922 1.333 -15.815 1.00 90.06 196 GLU A N 1
ATOM 1531 C CA . GLU A 1 196 ? -9.045 0.847 -16.612 1.00 90.06 196 GLU A CA 1
ATOM 1532 C C . GLU A 1 196 ? -10.034 1.972 -16.952 1.00 90.06 196 GLU A C 1
ATOM 1534 O O . GLU A 1 196 ? -10.725 1.909 -17.964 1.00 90.06 196 GLU A O 1
ATOM 1539 N N . TYR A 1 197 ? -10.077 3.038 -16.145 1.00 87.81 197 TYR A N 1
ATOM 1540 C CA . TYR A 1 197 ? -10.884 4.225 -16.438 1.00 87.81 197 TYR A CA 1
ATOM 1541 C C . TYR A 1 197 ? -10.168 5.205 -17.374 1.00 87.81 197 TYR A C 1
ATOM 1543 O O . TYR A 1 197 ? -10.826 5.895 -18.150 1.00 87.81 197 TYR A O 1
ATOM 1551 N N . LEU A 1 198 ? -8.834 5.271 -17.314 1.00 84.12 198 LEU A N 1
ATOM 1552 C CA . LEU A 1 198 ? -8.015 6.099 -18.207 1.00 84.12 198 LEU A CA 1
ATOM 1553 C C . LEU A 1 198 ? -7.938 5.526 -19.622 1.00 84.12 198 LEU A C 1
ATOM 1555 O O . LEU A 1 198 ? -7.880 6.275 -20.596 1.00 84.12 198 LEU A O 1
ATOM 1559 N N . VAL A 1 199 ? -7.909 4.200 -19.724 1.00 79.50 199 VAL A N 1
ATOM 1560 C CA . VAL A 1 199 ? -7.875 3.465 -20.986 1.00 79.50 199 VAL A CA 1
ATOM 1561 C C . VAL A 1 199 ? -9.078 2.527 -21.002 1.00 79.50 199 VAL A C 1
ATOM 1563 O O . VAL A 1 199 ? -8.917 1.332 -20.746 1.00 79.50 199 VAL A O 1
ATOM 1566 N N . PRO A 1 200 ? -10.293 3.054 -21.249 1.00 70.81 200 PRO A N 1
ATOM 1567 C CA . PRO A 1 200 ? -11.466 2.205 -21.376 1.00 70.81 200 PRO A CA 1
ATOM 1568 C C . PRO A 1 200 ? -11.213 1.177 -22.480 1.00 70.81 200 PRO A C 1
ATOM 1570 O O . PRO A 1 200 ? -10.664 1.518 -23.531 1.00 70.81 200 PRO A O 1
ATOM 1573 N N . GLU A 1 201 ? -11.598 -0.080 -22.243 1.00 59.84 201 GLU A N 1
ATOM 1574 C CA . GLU A 1 201 ? -11.493 -1.181 -23.210 1.00 59.84 201 GLU A CA 1
ATOM 1575 C C . GLU A 1 201 ? -12.490 -0.995 -24.372 1.00 59.84 201 GLU A C 1
ATOM 1577 O O . GLU A 1 201 ? -13.401 -1.785 -24.596 1.00 59.84 201 GLU A O 1
ATOM 1582 N N . GLY A 1 202 ? -12.338 0.097 -25.117 1.00 56.00 202 GLY A N 1
ATOM 1583 C CA . GLY A 1 202 ? -13.035 0.384 -26.357 1.00 56.00 202 GLY A CA 1
ATOM 1584 C C . GLY A 1 202 ? -12.004 0.515 -27.467 1.00 56.00 202 GLY A C 1
ATOM 1585 O O . GLY A 1 202 ? -11.263 1.495 -27.528 1.00 56.00 202 GLY A O 1
ATOM 1586 N N . GLY A 1 203 ? -11.945 -0.472 -28.364 1.00 54.88 203 GLY A N 1
ATOM 1587 C CA . GLY A 1 203 ? -11.270 -0.297 -29.651 1.00 54.88 203 GLY A CA 1
ATOM 1588 C C . GLY A 1 203 ? -11.893 0.863 -30.452 1.00 54.88 203 GLY A C 1
ATOM 1589 O O . GLY A 1 203 ? -12.915 1.413 -30.048 1.00 54.88 203 GLY A O 1
ATOM 1590 N N . PRO A 1 204 ? -11.333 1.238 -31.616 1.00 50.44 204 PRO A N 1
ATOM 1591 C CA . PRO A 1 204 ? -11.748 2.416 -32.395 1.00 50.44 204 PRO A CA 1
ATOM 1592 C C . PRO A 1 204 ? -13.151 2.335 -33.050 1.00 50.44 204 PRO A C 1
ATOM 1594 O O . PRO A 1 204 ? -13.399 2.977 -34.067 1.00 50.44 204 PRO A O 1
ATOM 1597 N N . GLY A 1 205 ? -14.094 1.582 -32.483 1.00 54.56 205 GLY A N 1
ATOM 1598 C CA . GLY A 1 205 ? -15.504 1.577 -32.860 1.00 54.56 205 GLY A CA 1
ATOM 1599 C C . GLY A 1 205 ? -16.370 1.876 -31.642 1.00 54.56 205 GLY A C 1
ATOM 1600 O O . GLY A 1 205 ? -16.385 1.094 -30.698 1.00 54.56 205 GLY A O 1
ATOM 1601 N N . GLN A 1 206 ? -17.095 2.998 -31.672 1.00 56.09 206 GLN A N 1
ATOM 1602 C CA . GLN A 1 206 ? -18.123 3.325 -30.678 1.00 56.09 206 GLN A CA 1
ATOM 1603 C C . GLN A 1 206 ? -19.068 2.129 -30.513 1.00 56.09 206 GLN A C 1
ATOM 1605 O O . GLN A 1 206 ? -19.644 1.659 -31.502 1.00 56.09 206 GLN A O 1
ATOM 1610 N N . SER A 1 207 ? -19.211 1.630 -29.285 1.00 64.69 207 SER A N 1
ATOM 1611 C CA . SER A 1 207 ? -20.100 0.509 -29.011 1.00 64.69 207 SER A CA 1
ATOM 1612 C C . SER A 1 207 ? -21.532 0.923 -29.333 1.00 64.69 207 SER A C 1
ATOM 1614 O O . SER A 1 207 ? -21.942 2.062 -29.106 1.00 64.69 207 SER A O 1
ATOM 1616 N N . LEU A 1 208 ? -22.345 -0.010 -29.833 1.00 60.66 208 LEU A N 1
ATOM 1617 C CA . LEU A 1 208 ? -23.787 0.218 -29.967 1.00 60.66 208 LEU A CA 1
ATOM 1618 C C . LEU A 1 208 ? -24.428 0.577 -28.613 1.00 60.66 208 LEU A C 1
ATOM 1620 O O . LEU A 1 208 ? -25.440 1.274 -28.593 1.00 60.66 208 LEU A O 1
ATOM 1624 N N . ALA A 1 209 ? -23.816 0.140 -27.506 1.00 62.22 209 ALA A N 1
ATOM 1625 C CA . ALA A 1 209 ? -24.229 0.468 -26.144 1.00 62.22 209 ALA A CA 1
ATOM 1626 C C . ALA A 1 209 ? -24.068 1.959 -25.794 1.00 62.22 209 ALA A C 1
ATOM 1628 O O . ALA A 1 209 ? -24.791 2.456 -24.936 1.00 62.22 209 ALA A O 1
ATOM 1629 N N . ASP A 1 210 ? -23.186 2.682 -26.489 1.00 65.12 210 ASP A N 1
ATOM 1630 C CA . ASP A 1 210 ? -22.918 4.103 -26.237 1.00 65.12 210 ASP A CA 1
ATOM 1631 C C . ASP A 1 210 ? -23.875 5.024 -27.015 1.00 65.12 210 ASP A C 1
ATOM 1633 O O . ASP A 1 210 ? -23.861 6.248 -26.855 1.00 65.12 210 ASP A O 1
ATOM 1637 N N . LYS A 1 211 ? -24.719 4.457 -27.890 1.00 74.25 211 LYS A N 1
ATOM 1638 C CA . LYS A 1 211 ? -25.669 5.227 -28.697 1.00 74.25 211 LYS A CA 1
ATOM 1639 C C . LYS A 1 211 ? -26.921 5.548 -27.878 1.00 74.25 211 LYS A C 1
ATOM 1641 O O . LYS A 1 211 ? -27.458 4.669 -27.204 1.00 74.25 211 LYS A O 1
ATOM 1646 N N . PRO A 1 212 ? -27.478 6.771 -27.983 1.00 79.62 212 PRO A N 1
ATOM 1647 C CA . PRO A 1 212 ? -28.761 7.079 -27.362 1.00 79.62 212 PRO A CA 1
ATOM 1648 C C . PRO A 1 212 ? -29.823 6.082 -27.840 1.00 79.62 212 PRO A C 1
ATOM 1650 O O . PRO A 1 212 ? -29.850 5.730 -29.021 1.00 79.62 212 PRO A O 1
ATOM 1653 N N . LEU A 1 213 ? -30.724 5.659 -26.944 1.00 75.12 213 LEU A N 1
ATOM 1654 C CA . LEU A 1 213 ? -31.684 4.563 -27.170 1.00 75.12 213 LEU A CA 1
ATOM 1655 C C . LEU A 1 213 ? -32.401 4.646 -28.529 1.00 75.12 213 LEU A C 1
ATOM 1657 O O . LEU A 1 213 ? -32.578 3.648 -29.221 1.00 75.12 213 LEU A O 1
ATOM 1661 N N . ARG A 1 214 ? -32.769 5.859 -28.958 1.00 76.12 214 ARG A N 1
ATOM 1662 C CA . ARG A 1 214 ? -33.418 6.105 -30.254 1.00 76.12 214 ARG A CA 1
ATOM 1663 C C . ARG A 1 214 ? -32.527 5.769 -31.456 1.00 76.12 214 ARG A C 1
ATOM 1665 O O . ARG A 1 214 ? -33.039 5.285 -32.461 1.00 76.12 214 ARG A O 1
ATOM 1672 N N . ALA A 1 215 ? -31.230 6.055 -31.380 1.00 76.31 215 ALA A N 1
ATOM 1673 C CA . ALA A 1 215 ? -30.256 5.711 -32.412 1.00 76.31 215 ALA A CA 1
ATOM 1674 C C . ALA A 1 215 ? -29.972 4.203 -32.414 1.00 76.31 215 ALA A C 1
ATOM 1676 O O . ALA A 1 215 ? -30.008 3.601 -33.479 1.00 76.31 215 ALA A O 1
ATOM 1677 N N . PHE A 1 216 ? -29.829 3.583 -31.237 1.00 76.81 216 PHE A N 1
ATOM 1678 C CA . PHE A 1 216 ? -29.699 2.127 -31.107 1.00 76.81 216 PHE A CA 1
ATOM 1679 C C . PHE A 1 216 ? -30.882 1.380 -31.747 1.00 76.81 216 PHE A C 1
ATOM 1681 O O . PHE A 1 216 ? -30.688 0.535 -32.617 1.00 76.81 216 PHE A O 1
ATOM 1688 N N . VAL A 1 217 ? -32.123 1.749 -31.400 1.00 77.31 217 VAL A N 1
ATOM 1689 C CA . VAL A 1 217 ? -33.341 1.129 -31.959 1.00 77.31 217 VAL A CA 1
ATOM 1690 C C . VAL A 1 217 ? -33.427 1.316 -33.478 1.00 77.31 217 VAL A C 1
ATOM 1692 O O . VAL A 1 217 ? -33.807 0.393 -34.196 1.00 77.31 217 VAL A O 1
ATOM 1695 N N . ARG A 1 218 ? -33.054 2.497 -33.989 1.00 75.69 218 ARG A N 1
ATOM 1696 C CA . ARG A 1 218 ? -33.023 2.770 -35.435 1.00 75.69 218 ARG A CA 1
ATOM 1697 C C . ARG A 1 218 ? -31.952 1.972 -36.163 1.00 75.6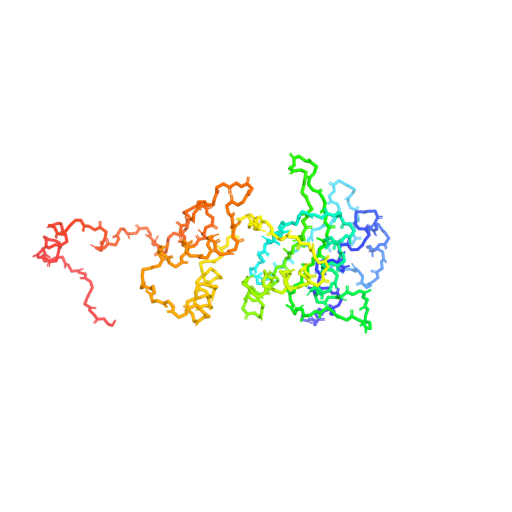9 218 ARG A C 1
ATOM 1699 O O . ARG A 1 218 ? -32.175 1.606 -37.307 1.00 75.69 218 ARG A O 1
ATOM 1706 N N . GLU A 1 219 ? -30.820 1.709 -35.527 1.00 73.00 219 GLU A N 1
ATOM 1707 C CA . GLU A 1 219 ? -29.702 0.996 -36.141 1.00 73.00 219 GLU A CA 1
ATOM 1708 C C . GLU A 1 219 ? -29.904 -0.520 -36.144 1.00 73.00 219 GLU A C 1
ATOM 1710 O O . GLU A 1 219 ? -29.622 -1.164 -37.150 1.00 73.00 219 GLU A O 1
ATOM 1715 N N . VAL A 1 220 ? -30.502 -1.068 -35.080 1.00 75.06 220 VAL A N 1
ATOM 1716 C CA . VAL A 1 220 ? -30.989 -2.458 -35.039 1.00 75.06 220 VAL A CA 1
ATOM 1717 C C . VAL A 1 220 ? -32.163 -2.663 -36.008 1.00 75.06 220 VAL A C 1
ATOM 1719 O O . VAL A 1 220 ? -32.306 -3.731 -36.599 1.00 75.06 220 VAL A O 1
ATOM 1722 N N . GLY A 1 221 ? -33.015 -1.645 -36.180 1.00 70.06 221 GLY A N 1
ATOM 1723 C CA . GLY A 1 221 ? -34.148 -1.671 -37.113 1.00 70.06 221 GLY A CA 1
ATOM 1724 C C . GLY A 1 221 ? -33.771 -1.407 -38.575 1.00 70.06 221 GLY A C 1
ATOM 1725 O O . GLY A 1 221 ? -34.472 -1.853 -39.486 1.00 70.06 221 GLY A O 1
ATOM 1726 N N . ALA A 1 222 ? -32.665 -0.705 -38.827 1.00 68.25 222 ALA A N 1
ATOM 1727 C CA . ALA A 1 222 ? -32.059 -0.632 -40.144 1.00 68.25 222 ALA A CA 1
ATOM 1728 C C . ALA A 1 222 ? -31.522 -2.027 -40.475 1.00 68.25 222 ALA A C 1
ATOM 1730 O O . ALA A 1 222 ? -30.845 -2.637 -39.656 1.00 68.25 222 ALA A O 1
ATOM 1731 N N . ARG A 1 223 ? -31.807 -2.550 -41.672 1.00 54.78 223 ARG A N 1
ATOM 1732 C CA . ARG A 1 223 ? -31.316 -3.856 -42.160 1.00 54.78 223 ARG A CA 1
ATOM 1733 C C . ARG A 1 223 ? -29.789 -3.861 -42.398 1.00 54.78 223 ARG A C 1
ATOM 1735 O O . ARG A 1 223 ? -29.327 -4.326 -43.436 1.00 54.78 223 ARG A O 1
ATOM 1742 N N . SER A 1 224 ? -29.007 -3.293 -41.484 1.00 56.06 224 SER A N 1
ATOM 1743 C CA . SER A 1 224 ? -27.555 -3.354 -41.487 1.00 56.06 224 SER A CA 1
ATOM 1744 C C . SER A 1 224 ? -27.132 -4.770 -41.092 1.00 56.06 224 SER A C 1
ATOM 1746 O O . SER A 1 224 ? -27.645 -5.363 -40.143 1.00 56.06 224 SER A O 1
ATOM 1748 N N . ALA A 1 225 ? -26.249 -5.366 -41.886 1.00 59.69 225 ALA A N 1
ATOM 1749 C CA . ALA A 1 225 ? -25.722 -6.690 -41.607 1.00 59.69 225 ALA A CA 1
ATOM 1750 C C . ALA A 1 225 ? -24.574 -6.562 -40.597 1.00 59.69 225 ALA A C 1
ATOM 1752 O O . ALA A 1 225 ? -23.435 -6.363 -41.003 1.00 59.69 225 ALA A O 1
ATOM 1753 N N . ALA A 1 226 ? -24.854 -6.666 -39.295 1.00 49.81 226 ALA A N 1
ATOM 1754 C CA . ALA A 1 226 ? -23.818 -6.895 -38.282 1.00 49.81 226 ALA A CA 1
ATOM 1755 C C . ALA A 1 226 ? -24.387 -7.475 -36.973 1.00 49.81 226 ALA A C 1
ATOM 1757 O O . ALA A 1 226 ? -25.544 -7.235 -36.633 1.00 49.81 226 ALA A O 1
ATOM 1758 N N . PRO A 1 227 ? -23.545 -8.173 -36.196 1.00 44.09 227 PRO A N 1
ATOM 1759 C CA . PRO A 1 227 ? -23.187 -9.577 -36.330 1.00 44.09 227 PRO A CA 1
ATOM 1760 C C . PRO A 1 227 ? -24.197 -10.469 -35.583 1.00 44.09 227 PRO A C 1
ATOM 1762 O O . PRO A 1 227 ? -24.647 -10.166 -34.478 1.00 44.09 227 PRO A O 1
ATOM 1765 N N . ARG A 1 228 ? -24.578 -11.600 -36.184 1.00 37.88 228 ARG A N 1
ATOM 1766 C CA . ARG A 1 228 ? -25.393 -12.607 -35.492 1.00 37.88 228 ARG A CA 1
ATOM 1767 C C . ARG A 1 228 ? -24.569 -13.243 -34.371 1.00 37.88 228 ARG A C 1
ATOM 1769 O O . ARG A 1 228 ? -23.402 -13.553 -34.578 1.00 37.88 228 ARG A O 1
ATOM 1776 N N . ARG A 1 229 ? -25.224 -13.436 -33.221 1.00 38.59 229 ARG A N 1
ATOM 1777 C CA . ARG A 1 229 ? -24.747 -14.153 -32.028 1.00 38.59 229 ARG A CA 1
ATOM 1778 C C . ARG A 1 229 ? -23.888 -15.377 -32.389 1.00 38.59 229 ARG A C 1
ATOM 1780 O O . ARG A 1 229 ? -24.398 -16.285 -33.045 1.00 38.59 229 ARG A O 1
ATOM 1787 N N . SER A 1 230 ? -22.650 -15.403 -31.900 1.00 35.59 230 SER A N 1
ATOM 1788 C CA . SER A 1 230 ? -21.888 -16.618 -31.583 1.00 35.59 230 SER A CA 1
ATOM 1789 C C . SER A 1 230 ? -21.555 -16.583 -30.104 1.00 35.59 230 SER A C 1
ATOM 1791 O O . SER A 1 230 ? -21.001 -15.534 -29.702 1.00 35.59 230 SER A O 1
#

InterPro domains:
  IPR004227 Formiminotransferase catalytic domain [TIGR02024] (3-200)
  IPR012886 Formiminotransferase, N-terminal subdomain [PF07837] (4-52)
  IPR013802 Formiminotransferase, C-terminal subdomain [PF02971] (54-197)
  IPR013802 Formiminotransferase, C-terminal subdomain [SM01221] (54-198)
  IPR022384 Formiminotransferase catalytic domain superfamily [SSF55116] (3-52)
  IPR022384 Formiminotransferase catalytic domain superfamily [SSF55116] (54-199)
  IPR037064 Formiminotransferase, N-terminal subdomain superfamily [G3DSA:3.30.990.10] (1-54)
  IPR037070 Formiminotransferase, C-terminal subdomain superfamily [G3DSA:3.30.70.670] (55-199)
  IPR051623 Formiminotransferase-cyclodeaminase [PTHR12234] (3-200)

Foldseek 3Di:
DDDQDPQPPDPCSLCVVHQNCLVVLLVDPNSPDPDDHSDADNVPRDDDDDDAPDKWKKKWWWLDDQVLLQQLQLQAAQCHPHPVGGHDAPQKHWGWDADPVVRIIITIIIRRDCVRPAPVNSQVSSCVSCVVVVIDTQAMAIDAADELVSQLVQLVVCCVVVVHDDDDSVVSSVVSCVVRVRPRPHRDDCCRRHPCNVPPPDDPDDDLVNDDPVVSVVVVVPPDCDDDDD